Protein AF-A0A6N7MF43-F1 (afdb_monomer_lite)

Sequence (256 aa):
MENKMYLRNVLTITLILLFPYLSTAQKIESVRFEQYKKQNRDAIADIVDGKTEKAIAHFEQYLKEHQGDLESIYGLAVAYSAKNDLDAAMRYAKKAIEQGLQVERFIAGPRSLLKTLVGSNDFSDFIKGRYQLLIHGPMLGNFTDKQACIWVRTSRVAVVKVEVTDVEKHIKMTFTDTSTPETDYTAVVLATGLQSNTEYNYNVFVDGSLFFYNGHFKTFKTENKPLTLKSEDEQIDNPNRNVGCNGCYLRLCNHT

Secondary structure (DSSP, 8-state):
-THHHHHHHHHHHHHHHHHHHHHHHHHHHHHHHHHHHHHHHHHHHHHHTT-HHHHHHHHHHHHHHSTT-HHHHHHHHHHHHHTT-HHHHHHHHHHHHHTT--THHHHSS-TTTTHHHHTSHHHHHHHTTS--SEEEEEEEE---SSEEEEEEEESSSEEEEEEEEETTT--EEEEEEEE-GGGTTEEEEEEESPPTT-EEEEEEEETTEEEEEEEEEEPPP--SS------TT-----TT------------S---

pLDDT: mean 81.77, std 21.44, range [25.44, 98.5]

Radius of gyration: 25.81 Å; chains: 1; bounding box: 55×79×58 Å

Structure (mmCIF, N/CA/C/O backbone):
data_AF-A0A6N7MF43-F1
#
_entry.id   AF-A0A6N7MF43-F1
#
loop_
_atom_site.group_PDB
_atom_site.id
_atom_site.type_symbol
_atom_site.label_atom_id
_atom_site.label_alt_id
_atom_site.label_comp_id
_atom_site.label_asym_id
_atom_site.label_entity_id
_atom_site.label_seq_id
_atom_site.pdbx_PDB_ins_code
_atom_site.Cartn_x
_atom_site.Cartn_y
_atom_site.Cartn_z
_atom_site.occupancy
_atom_site.B_iso_or_equiv
_atom_site.auth_seq_id
_atom_site.auth_comp_id
_atom_site.auth_asym_id
_atom_site.auth_atom_id
_atom_site.pdbx_PDB_model_num
ATOM 1 N N . MET A 1 1 ? -19.107 62.869 -21.991 1.00 53.88 1 MET A N 1
ATOM 2 C CA . MET A 1 1 ? -19.649 61.637 -21.367 1.00 53.88 1 MET A CA 1
ATOM 3 C C . MET A 1 1 ? -19.582 60.410 -22.286 1.00 53.88 1 MET A C 1
ATOM 5 O O . MET A 1 1 ? -19.683 59.303 -21.777 1.00 53.88 1 MET A O 1
ATOM 9 N N . GLU A 1 2 ? -19.312 60.555 -23.588 1.00 53.91 2 GLU A N 1
ATOM 10 C CA . GLU A 1 2 ? -19.360 59.442 -24.557 1.00 53.91 2 GLU A CA 1
ATOM 11 C C . GLU A 1 2 ? -18.165 58.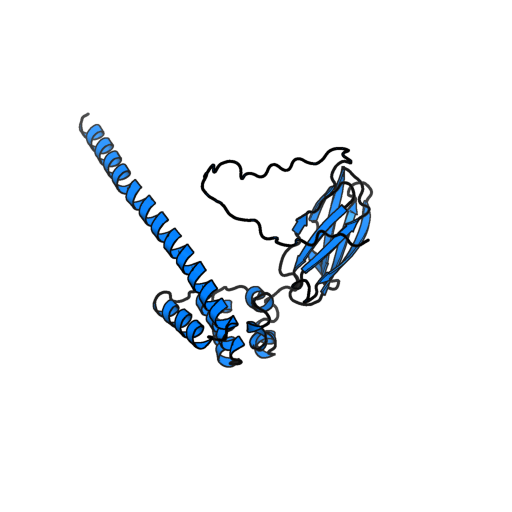466 -24.513 1.00 53.91 2 GLU A C 1
ATOM 13 O O . GLU A 1 2 ? -18.348 57.267 -24.713 1.00 53.91 2 GLU A O 1
ATOM 18 N N . ASN A 1 3 ? -16.959 58.911 -24.133 1.00 54.31 3 ASN A N 1
ATOM 19 C CA . ASN A 1 3 ? -15.769 58.038 -24.123 1.00 54.31 3 ASN A CA 1
ATOM 20 C C . ASN A 1 3 ? -15.793 56.913 -23.067 1.00 54.31 3 ASN A C 1
ATOM 22 O O . ASN A 1 3 ? -15.146 55.883 -23.246 1.00 54.31 3 ASN A O 1
ATOM 26 N N . LYS A 1 4 ? -16.558 57.060 -21.975 1.00 51.38 4 LYS A N 1
ATOM 27 C CA . LYS A 1 4 ? -16.689 56.000 -20.953 1.00 51.38 4 LYS A CA 1
ATOM 28 C C . LYS A 1 4 ? -17.623 54.865 -21.390 1.00 51.38 4 LYS A C 1
ATOM 30 O O . LYS A 1 4 ? -17.490 53.750 -20.888 1.00 51.38 4 LYS A O 1
ATOM 35 N N . MET A 1 5 ? -18.543 55.132 -22.320 1.00 54.53 5 MET A N 1
ATOM 36 C CA . MET A 1 5 ? -19.488 54.135 -22.833 1.00 54.53 5 MET A CA 1
ATOM 37 C C . MET A 1 5 ? -18.830 53.233 -23.886 1.00 54.53 5 MET A C 1
ATOM 39 O O . MET A 1 5 ? -19.014 52.019 -23.857 1.00 54.53 5 MET A O 1
ATOM 43 N N . TYR A 1 6 ? -17.974 53.805 -24.738 1.00 54.75 6 TYR A N 1
ATOM 44 C CA . TYR A 1 6 ? -17.213 53.049 -25.737 1.00 54.75 6 TYR A CA 1
ATOM 45 C C . TYR A 1 6 ? -16.198 52.093 -25.093 1.00 54.75 6 TYR A C 1
ATOM 47 O O . TYR A 1 6 ? -16.119 50.927 -25.471 1.00 54.75 6 TYR A O 1
ATOM 55 N N . LEU A 1 7 ? -15.486 52.543 -24.053 1.00 52.44 7 LEU A N 1
ATOM 56 C CA . LEU A 1 7 ? -14.485 51.719 -23.369 1.00 52.44 7 LEU A CA 1
ATOM 57 C C . LEU A 1 7 ? -15.113 50.532 -22.612 1.00 52.44 7 LEU A C 1
ATOM 59 O O . LEU A 1 7 ? -14.547 49.444 -22.625 1.00 52.44 7 LEU A O 1
ATOM 63 N N . ARG A 1 8 ? -16.307 50.701 -22.015 1.00 54.03 8 ARG A N 1
ATOM 64 C CA . ARG A 1 8 ? -17.064 49.596 -21.388 1.00 54.03 8 ARG A CA 1
ATOM 65 C C . ARG A 1 8 ? -17.564 48.584 -22.417 1.00 54.03 8 ARG A C 1
ATOM 67 O O . ARG A 1 8 ? -17.440 47.389 -22.177 1.00 54.03 8 ARG A O 1
ATOM 74 N N . ASN A 1 9 ? -18.070 49.030 -23.564 1.00 53.00 9 ASN A N 1
ATOM 75 C CA . ASN A 1 9 ? -18.560 48.119 -24.602 1.00 53.00 9 ASN A CA 1
ATOM 76 C C . ASN A 1 9 ? -17.422 47.339 -25.278 1.00 53.00 9 ASN A C 1
ATOM 78 O O . ASN A 1 9 ? -17.562 46.138 -25.488 1.00 53.00 9 ASN A O 1
ATOM 82 N N . VAL A 1 10 ? -16.266 47.966 -25.527 1.00 58.06 10 VAL A N 1
ATOM 83 C CA . VAL A 1 10 ? -15.092 47.275 -26.090 1.00 58.06 10 VAL A CA 1
ATOM 84 C C . VAL A 1 10 ? -14.513 46.250 -25.106 1.00 58.06 10 VAL A C 1
ATOM 86 O O . VAL A 1 10 ? -14.207 45.140 -25.531 1.00 58.06 10 VAL A O 1
ATOM 89 N N . LEU A 1 11 ? -14.439 46.560 -23.800 1.00 50.00 11 LEU A N 1
ATOM 90 C CA . LEU A 1 11 ? -13.996 45.599 -22.771 1.00 50.00 11 LEU A CA 1
ATOM 91 C C . LEU A 1 11 ? -14.958 44.409 -22.609 1.00 50.00 11 LEU A C 1
ATOM 93 O O . LEU A 1 11 ? -14.532 43.300 -22.300 1.00 50.00 11 LEU A O 1
ATOM 97 N N . THR A 1 12 ? -16.262 44.638 -22.795 1.00 53.22 12 THR A N 1
ATOM 98 C CA . THR A 1 12 ? -17.279 43.583 -22.662 1.00 53.22 12 THR A CA 1
ATOM 99 C C . THR A 1 12 ? -17.263 42.654 -23.882 1.00 53.22 12 THR A C 1
ATOM 101 O O . THR A 1 12 ? -17.366 41.440 -23.734 1.00 53.22 12 THR A O 1
ATOM 104 N N . ILE A 1 13 ? -17.054 43.198 -25.088 1.00 54.66 13 ILE A N 1
ATOM 105 C CA . ILE A 1 13 ? -16.968 42.418 -26.335 1.00 54.66 13 ILE A CA 1
ATOM 106 C C . ILE A 1 13 ? -15.684 41.569 -26.384 1.00 54.66 13 ILE A C 1
ATOM 108 O O . ILE A 1 13 ? -15.737 40.417 -26.817 1.00 54.66 13 ILE A O 1
ATOM 112 N N . THR A 1 14 ? -14.544 42.068 -25.891 1.00 53.91 14 THR A N 1
ATOM 113 C CA . THR A 1 14 ? -13.308 41.264 -25.804 1.00 53.91 14 THR A CA 1
ATOM 114 C C . THR A 1 14 ? -13.408 40.132 -24.781 1.00 53.91 14 THR A C 1
ATOM 116 O O . THR A 1 14 ? -12.922 39.037 -25.060 1.00 53.91 14 THR A O 1
ATOM 119 N N . LEU A 1 15 ? -14.092 40.331 -23.646 1.00 51.84 15 LEU A N 1
ATOM 120 C CA . LEU A 1 15 ? -14.329 39.260 -22.667 1.00 51.84 15 LEU A CA 1
ATOM 121 C C . LEU A 1 15 ? -15.227 38.138 -23.223 1.00 51.84 15 LEU A C 1
ATOM 123 O O . LEU A 1 15 ? -14.966 36.962 -22.970 1.00 51.84 15 LEU A O 1
ATOM 127 N N . ILE A 1 16 ? -16.258 38.490 -24.002 1.00 55.75 16 ILE A N 1
ATOM 128 C CA . ILE A 1 16 ? -17.196 37.528 -24.610 1.00 55.75 16 ILE A CA 1
ATOM 129 C C . ILE A 1 16 ? -16.515 36.699 -25.706 1.00 55.75 16 ILE A C 1
ATOM 131 O O . ILE A 1 16 ? -16.810 35.515 -25.842 1.00 55.75 16 ILE A O 1
ATOM 135 N N . LEU A 1 17 ? -15.574 37.283 -26.455 1.00 52.12 17 LEU A N 1
ATOM 136 C CA . LEU A 1 17 ? -14.818 36.550 -27.472 1.00 52.12 17 LEU A CA 1
ATOM 137 C C . LEU A 1 17 ? -13.721 35.658 -26.877 1.00 52.12 17 LEU A C 1
ATOM 139 O O . LEU A 1 17 ? -13.439 34.629 -27.471 1.00 52.12 17 LEU A O 1
ATOM 143 N N . LEU A 1 18 ? -13.147 35.981 -25.710 1.00 50.00 18 LEU A N 1
ATOM 144 C CA . LEU A 1 18 ? -12.140 35.154 -25.013 1.00 50.00 18 LEU A CA 1
ATOM 145 C C . LEU A 1 18 ? -12.734 33.950 -24.256 1.00 50.00 18 LEU A C 1
ATOM 147 O O . LEU A 1 18 ? -12.072 32.919 -24.121 1.00 50.00 18 LEU A O 1
ATOM 151 N N . PHE A 1 19 ? -13.983 34.052 -23.796 1.00 50.88 19 PHE A N 1
ATOM 152 C CA . PHE A 1 19 ? -14.677 32.994 -23.050 1.00 50.88 19 PHE A CA 1
ATOM 153 C C . PHE A 1 19 ? -14.810 31.643 -23.795 1.00 50.88 19 PHE A C 1
ATOM 155 O O . PHE A 1 19 ? -14.511 30.608 -23.190 1.00 50.88 19 PHE A O 1
ATOM 162 N N . PRO A 1 20 ? -15.197 31.587 -25.090 1.00 53.62 20 PRO A N 1
ATOM 163 C CA . PRO A 1 20 ? -15.262 30.320 -25.817 1.00 53.62 20 PRO A CA 1
ATOM 164 C C . PRO A 1 20 ? -13.877 29.698 -26.043 1.00 53.62 20 PRO A C 1
ATOM 166 O O . PRO A 1 20 ? -13.758 28.476 -25.974 1.00 53.62 20 PRO A O 1
ATOM 169 N N . TYR A 1 21 ? -12.814 30.494 -26.227 1.00 57.06 21 TYR A N 1
ATOM 170 C CA . TYR A 1 21 ? -11.456 29.955 -26.392 1.00 57.06 21 TYR A CA 1
ATOM 171 C C . TYR A 1 21 ? -10.947 29.277 -25.118 1.00 57.06 21 TYR A C 1
ATOM 173 O O . TYR A 1 21 ? -10.413 28.169 -25.194 1.00 57.06 21 TYR A O 1
ATOM 181 N N . LEU A 1 22 ? -11.180 29.877 -23.947 1.00 51.88 22 LEU A N 1
ATOM 182 C CA . LEU A 1 22 ? -10.763 29.293 -22.669 1.00 51.88 22 LEU A CA 1
ATOM 183 C C . LEU A 1 22 ? -11.483 27.960 -22.390 1.00 51.88 22 LEU A C 1
ATOM 185 O O . LEU A 1 22 ? -10.856 26.987 -21.974 1.00 51.88 22 LEU A O 1
ATOM 189 N N . SER A 1 23 ? -12.778 27.881 -22.716 1.00 60.56 23 SER A N 1
ATOM 190 C CA . SER A 1 23 ? -13.570 26.656 -22.554 1.00 60.56 23 SER A CA 1
ATOM 191 C C . SER A 1 23 ? -13.157 25.549 -23.541 1.00 60.56 23 SER A C 1
ATOM 193 O O . SER A 1 23 ? -13.092 24.374 -23.173 1.00 60.56 23 SER A O 1
ATOM 195 N N . THR A 1 24 ? -12.792 25.902 -24.783 1.00 63.19 24 THR A N 1
ATOM 196 C CA . THR A 1 24 ? -12.252 24.926 -25.750 1.00 63.19 24 THR A CA 1
ATOM 197 C C . THR A 1 24 ? -10.871 24.398 -25.363 1.00 63.19 24 THR A C 1
ATOM 199 O O . THR A 1 24 ? -10.650 23.194 -25.466 1.00 63.19 24 THR A O 1
ATOM 202 N N . ALA A 1 25 ? -9.967 25.247 -24.861 1.00 60.03 25 ALA A N 1
ATOM 203 C CA . ALA A 1 25 ? -8.636 24.831 -24.417 1.00 60.03 25 ALA A CA 1
ATOM 204 C C . ALA A 1 25 ? -8.712 23.838 -23.245 1.00 60.03 25 ALA A C 1
ATOM 206 O O . ALA A 1 25 ? -8.095 22.775 -23.300 1.00 60.03 25 ALA A O 1
ATOM 207 N N . GLN A 1 26 ? -9.560 24.121 -22.251 1.00 56.03 26 GLN A N 1
ATOM 208 C CA . GLN A 1 26 ? -9.779 23.234 -21.105 1.00 56.03 26 GLN A CA 1
ATOM 209 C C . GLN A 1 26 ? -10.370 21.872 -21.519 1.00 56.03 26 GLN A C 1
ATOM 211 O O . GLN A 1 26 ? -10.008 20.832 -20.966 1.00 56.03 26 GLN A O 1
ATOM 216 N N . LYS A 1 27 ? -11.254 21.850 -22.526 1.00 63.53 27 LYS A N 1
ATOM 217 C CA . LYS A 1 27 ? -11.814 20.608 -23.080 1.00 63.53 27 LYS A CA 1
ATOM 218 C C . LYS A 1 27 ? -10.785 19.800 -23.882 1.00 63.53 27 LYS A C 1
ATOM 220 O O . LYS A 1 27 ? -10.813 18.575 -23.847 1.00 63.53 27 LYS A O 1
ATOM 225 N N . ILE A 1 28 ? -9.885 20.459 -24.610 1.00 68.69 28 ILE A N 1
ATOM 226 C CA . ILE A 1 28 ? -8.811 19.789 -25.363 1.00 68.69 28 ILE A CA 1
ATOM 227 C C . ILE A 1 28 ? -7.792 19.166 -24.401 1.00 68.69 28 ILE A C 1
ATOM 229 O O . ILE A 1 28 ? -7.374 18.025 -24.599 1.00 68.69 28 ILE A O 1
ATOM 233 N N . GLU A 1 29 ? -7.429 19.884 -23.338 1.00 66.75 29 GLU A N 1
ATOM 234 C CA . GLU A 1 29 ? -6.506 19.397 -22.313 1.00 66.75 29 GLU A CA 1
ATOM 235 C C . GLU A 1 29 ? -7.067 18.180 -21.564 1.00 66.75 29 GLU A C 1
ATOM 237 O O . GLU A 1 29 ? -6.357 17.188 -21.398 1.00 66.75 29 GLU A O 1
ATOM 242 N N . SER A 1 30 ? -8.356 18.188 -21.203 1.00 63.53 30 SER A N 1
ATOM 243 C CA . SER A 1 30 ? -8.990 17.042 -20.537 1.00 63.53 30 SER A CA 1
ATOM 244 C C . SER A 1 30 ? -9.070 15.800 -21.432 1.00 63.53 30 SER A C 1
ATOM 246 O O . SER A 1 30 ? -8.791 14.695 -20.970 1.00 63.53 30 SER A O 1
ATOM 248 N N . VAL A 1 31 ? -9.364 15.962 -22.728 1.00 69.25 31 VAL A N 1
ATOM 249 C CA . VAL A 1 31 ? -9.348 14.851 -23.696 1.00 69.25 31 VAL A CA 1
ATOM 250 C C . VAL A 1 31 ? -7.936 14.288 -23.866 1.00 69.25 31 VAL A C 1
ATOM 252 O O . VAL A 1 31 ? -7.759 13.069 -23.854 1.00 69.25 31 VAL A O 1
ATOM 255 N N . ARG A 1 32 ? -6.919 15.153 -23.974 1.00 70.00 32 ARG A N 1
ATOM 256 C CA . ARG A 1 32 ? -5.511 14.733 -24.062 1.00 70.00 32 ARG A CA 1
ATOM 257 C C . ARG A 1 32 ? -5.069 13.987 -22.802 1.00 70.00 32 ARG A C 1
ATOM 259 O O . ARG A 1 32 ? -4.392 12.969 -22.909 1.00 70.00 32 ARG A O 1
ATOM 266 N N . PHE A 1 33 ? -5.478 14.457 -21.627 1.00 66.12 33 PHE A N 1
ATOM 267 C CA . PHE A 1 33 ? -5.178 13.820 -20.347 1.00 66.12 33 PHE A CA 1
ATOM 268 C C . PHE A 1 33 ? -5.835 12.438 -20.206 1.00 66.12 33 PHE A C 1
ATOM 270 O O . PHE A 1 33 ? -5.183 11.484 -19.779 1.00 66.12 33 PHE A O 1
ATOM 277 N N . GLU A 1 34 ? -7.094 12.288 -20.625 1.00 66.25 34 GLU A N 1
ATOM 278 C CA . GLU A 1 34 ? -7.770 10.984 -20.645 1.00 66.25 34 GLU A CA 1
ATOM 279 C C . GLU A 1 34 ? -7.135 10.017 -21.653 1.00 66.25 34 GLU A C 1
ATOM 281 O O . GLU A 1 34 ? -6.946 8.832 -21.358 1.00 66.25 34 GLU A O 1
ATOM 286 N N . GLN A 1 35 ? -6.720 10.518 -22.819 1.00 72.31 35 GLN A N 1
ATOM 287 C CA . GLN A 1 35 ? -5.966 9.725 -23.786 1.00 72.31 35 GLN A CA 1
ATOM 288 C C . GLN A 1 35 ? -4.613 9.272 -23.218 1.00 72.31 35 GLN A C 1
ATOM 290 O O . GLN A 1 35 ? -4.260 8.104 -23.368 1.00 72.31 35 GLN A O 1
ATOM 295 N N . TYR A 1 36 ? -3.891 10.154 -22.529 1.00 77.31 36 TYR A N 1
ATOM 296 C CA . TYR A 1 36 ? -2.620 9.846 -21.873 1.00 77.31 36 TYR A CA 1
ATOM 297 C C . TYR A 1 36 ? -2.762 8.750 -20.805 1.00 77.31 36 TYR A C 1
ATOM 299 O O . TYR A 1 36 ? -2.049 7.747 -20.846 1.00 77.31 36 TYR A O 1
ATOM 307 N N . LYS A 1 37 ? -3.749 8.864 -19.903 1.00 77.19 37 LYS A N 1
ATOM 308 C CA . LYS A 1 37 ? -4.035 7.817 -18.903 1.00 77.19 37 LYS A CA 1
ATOM 309 C C . LYS A 1 37 ? -4.337 6.469 -19.551 1.00 77.19 37 LYS A C 1
ATOM 311 O O . LYS A 1 37 ? -3.873 5.431 -19.079 1.00 77.19 37 LYS A O 1
ATOM 316 N N . LYS A 1 38 ? -5.130 6.483 -20.628 1.00 81.94 38 LYS A N 1
ATOM 317 C CA . LYS A 1 38 ? -5.467 5.279 -21.390 1.00 81.94 38 LYS A CA 1
ATOM 318 C C . LYS A 1 38 ? -4.217 4.648 -22.004 1.00 81.94 38 LYS A C 1
ATOM 320 O O . LYS A 1 38 ? -4.020 3.452 -21.834 1.00 81.94 38 LYS A O 1
ATOM 325 N N . GLN A 1 39 ? -3.372 5.443 -22.655 1.00 83.81 39 GLN A N 1
ATOM 326 C CA . GLN A 1 39 ? -2.150 4.963 -23.300 1.00 83.81 39 GLN A CA 1
ATOM 327 C C . GLN A 1 39 ? -1.172 4.335 -22.301 1.00 83.81 39 GLN A C 1
ATOM 329 O O . GLN A 1 39 ? -0.707 3.225 -22.541 1.00 83.81 39 GLN A O 1
ATOM 334 N N . ASN A 1 40 ? -0.950 4.967 -21.144 1.00 86.19 40 ASN A N 1
ATOM 335 C CA . ASN A 1 40 ? -0.086 4.402 -20.105 1.00 86.19 40 ASN A CA 1
ATOM 336 C C . ASN A 1 40 ? -0.628 3.076 -19.566 1.00 86.19 40 ASN A C 1
ATOM 338 O O . ASN A 1 40 ? 0.123 2.116 -19.410 1.00 86.19 40 ASN A O 1
ATOM 342 N N . ARG A 1 41 ? -1.940 2.989 -19.317 1.00 87.75 41 ARG A N 1
ATOM 343 C CA . ARG A 1 41 ? -2.568 1.734 -18.886 1.00 87.75 41 ARG A CA 1
ATOM 344 C C . ARG A 1 41 ? -2.402 0.635 -19.937 1.00 87.75 41 ARG A C 1
ATOM 346 O O . ARG A 1 41 ? -2.062 -0.490 -19.582 1.00 87.75 41 ARG A O 1
ATOM 353 N N . ASP A 1 42 ? -2.633 0.958 -21.206 1.00 92.44 42 ASP A N 1
ATOM 354 C CA . ASP A 1 42 ? -2.517 0.004 -22.308 1.00 92.44 42 ASP A CA 1
ATOM 355 C C . ASP A 1 42 ? -1.048 -0.456 -22.481 1.00 92.44 42 ASP A C 1
ATOM 357 O O . ASP A 1 42 ? -0.797 -1.637 -22.708 1.00 92.44 42 ASP A O 1
ATOM 361 N N . ALA A 1 43 ? -0.068 0.429 -22.260 1.00 93.75 43 ALA A N 1
ATOM 362 C CA . ALA A 1 43 ? 1.354 0.082 -22.262 1.00 93.75 43 ALA A CA 1
ATOM 363 C C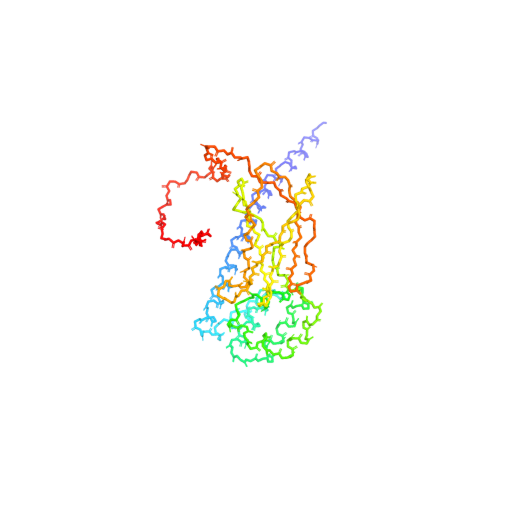 . ALA A 1 43 ? 1.756 -0.815 -21.077 1.00 93.75 43 ALA A C 1
ATOM 365 O O . ALA A 1 43 ? 2.530 -1.751 -21.255 1.00 93.75 43 ALA A O 1
ATOM 366 N N . ILE A 1 44 ? 1.211 -0.594 -19.875 1.00 94.00 44 ILE A N 1
ATOM 367 C CA . ILE A 1 44 ? 1.407 -1.522 -18.748 1.00 94.00 44 ILE A CA 1
ATOM 368 C C . ILE A 1 44 ? 0.781 -2.891 -19.052 1.00 94.00 44 ILE A C 1
ATOM 370 O O . ILE A 1 44 ? 1.387 -3.917 -18.745 1.00 94.00 44 ILE A O 1
ATOM 374 N N . ALA A 1 45 ? -0.391 -2.925 -19.694 1.00 93.88 45 ALA A N 1
ATOM 375 C CA . ALA A 1 45 ? -1.009 -4.174 -20.136 1.00 93.88 45 ALA A CA 1
ATOM 376 C C . ALA A 1 45 ? -0.137 -4.911 -21.169 1.00 93.88 45 ALA A C 1
ATOM 378 O O . ALA A 1 45 ? 0.029 -6.122 -21.064 1.00 93.88 45 ALA A O 1
ATOM 379 N N . ASP A 1 46 ? 0.504 -4.191 -22.097 1.00 96.38 46 ASP A N 1
ATOM 380 C CA . ASP A 1 46 ? 1.474 -4.783 -23.025 1.00 96.38 46 ASP A CA 1
ATOM 381 C C . ASP A 1 46 ? 2.648 -5.463 -22.283 1.00 96.38 46 ASP A C 1
ATOM 383 O O . ASP A 1 46 ? 3.091 -6.525 -22.717 1.00 96.38 46 ASP A O 1
ATOM 387 N N . ILE A 1 47 ? 3.127 -4.923 -21.151 1.00 96.38 47 ILE A N 1
ATOM 388 C CA . ILE A 1 47 ? 4.163 -5.583 -20.324 1.00 96.38 47 ILE A CA 1
ATOM 389 C C . ILE A 1 47 ? 3.631 -6.898 -19.735 1.00 96.38 47 ILE A C 1
ATOM 391 O O . ILE A 1 47 ? 4.332 -7.909 -19.761 1.00 96.38 47 ILE A O 1
ATOM 395 N N . VAL A 1 48 ? 2.396 -6.902 -19.219 1.00 94.06 48 VAL A N 1
ATOM 396 C CA . VAL A 1 48 ? 1.750 -8.112 -18.672 1.00 94.06 48 VAL A CA 1
ATOM 397 C C . VAL A 1 48 ? 1.591 -9.189 -19.748 1.00 94.06 48 VAL A C 1
ATOM 399 O O . VAL A 1 48 ? 1.844 -10.361 -19.482 1.00 94.06 48 VAL A O 1
ATOM 402 N N . ASP A 1 49 ? 1.253 -8.785 -20.972 1.00 94.69 49 ASP A N 1
ATOM 403 C CA . ASP A 1 49 ? 1.141 -9.662 -22.144 1.00 94.69 49 ASP A CA 1
ATOM 404 C C . ASP A 1 49 ? 2.503 -10.152 -22.684 1.00 94.69 49 ASP A C 1
ATOM 406 O O . ASP A 1 49 ? 2.550 -10.865 -23.688 1.00 94.69 49 ASP A O 1
ATOM 410 N N . GLY A 1 50 ? 3.623 -9.741 -22.079 1.00 93.38 50 GLY A N 1
ATOM 411 C CA . GLY A 1 50 ? 4.976 -10.075 -22.529 1.00 93.38 50 GLY A CA 1
ATOM 412 C C . GLY A 1 50 ? 5.456 -9.281 -23.749 1.00 93.38 50 GLY A C 1
ATOM 413 O O . GLY A 1 50 ? 6.530 -9.556 -24.276 1.00 93.38 50 GLY A O 1
ATOM 414 N N . LYS A 1 51 ? 4.706 -8.268 -24.198 1.00 96.56 51 LYS A N 1
ATOM 415 C CA . LYS A 1 51 ? 5.073 -7.350 -25.293 1.00 9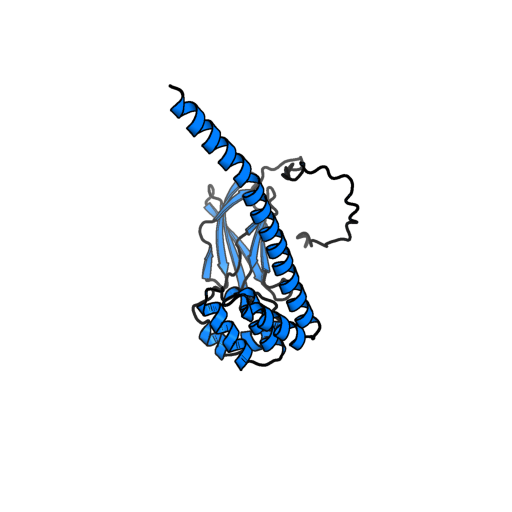6.56 51 LYS A CA 1
ATOM 416 C C . LYS A 1 51 ? 5.933 -6.199 -24.760 1.00 96.56 51 LYS A C 1
ATOM 418 O O . LYS A 1 51 ? 5.696 -5.026 -25.059 1.00 96.56 51 LYS A O 1
ATOM 423 N N . THR A 1 52 ? 6.927 -6.518 -23.940 1.00 96.19 52 THR A N 1
ATOM 424 C CA . THR A 1 52 ? 7.652 -5.525 -23.143 1.00 96.19 52 THR A CA 1
ATOM 425 C C . THR A 1 52 ? 8.447 -4.543 -24.003 1.00 96.19 52 THR A C 1
ATOM 427 O O . THR A 1 52 ? 8.515 -3.360 -23.686 1.00 96.19 52 THR A O 1
ATOM 430 N N . GLU A 1 53 ? 8.987 -4.981 -25.141 1.00 97.19 53 GLU A N 1
ATOM 431 C CA . GLU A 1 53 ? 9.690 -4.125 -26.106 1.00 97.19 53 GLU A CA 1
ATOM 432 C C . GLU A 1 53 ? 8.772 -3.044 -26.682 1.00 97.19 53 GLU A C 1
ATOM 434 O O . GLU A 1 53 ? 9.187 -1.896 -26.844 1.00 97.19 53 GLU A O 1
ATOM 439 N N . LYS A 1 54 ? 7.510 -3.393 -26.953 1.00 96.56 54 LYS A N 1
ATOM 440 C CA . LYS A 1 54 ? 6.504 -2.447 -27.445 1.00 96.56 54 LYS A CA 1
ATOM 441 C C . LYS A 1 54 ? 6.199 -1.388 -26.385 1.00 96.56 54 LYS A C 1
ATOM 443 O O . LYS A 1 54 ? 6.140 -0.205 -26.715 1.00 96.56 54 LYS A O 1
ATOM 448 N N . ALA A 1 55 ? 6.052 -1.800 -25.125 1.00 97.00 55 ALA A N 1
ATOM 449 C CA . ALA A 1 55 ? 5.837 -0.882 -24.009 1.00 97.00 55 ALA A CA 1
ATOM 450 C C . ALA A 1 55 ? 7.037 0.060 -23.798 1.00 97.00 55 ALA A C 1
ATOM 452 O O . ALA A 1 55 ? 6.851 1.266 -23.641 1.00 97.00 55 ALA A O 1
ATOM 453 N N . ILE A 1 56 ? 8.269 -0.459 -23.869 1.00 97.75 56 ILE A N 1
ATOM 454 C CA . ILE A 1 56 ? 9.495 0.353 -23.783 1.00 97.75 56 ILE A CA 1
ATOM 455 C C . ILE A 1 56 ? 9.525 1.396 -24.900 1.00 97.75 56 ILE A C 1
ATOM 457 O O . ILE A 1 56 ? 9.669 2.584 -24.615 1.00 97.75 56 ILE A O 1
ATOM 461 N N . ALA A 1 57 ? 9.316 0.976 -26.151 1.00 96.62 57 ALA A N 1
ATOM 462 C CA . ALA A 1 57 ? 9.305 1.886 -27.292 1.00 96.62 57 ALA A CA 1
ATOM 463 C C . ALA A 1 57 ? 8.238 2.984 -27.144 1.00 96.62 57 ALA A C 1
ATOM 465 O O . ALA A 1 57 ? 8.490 4.138 -27.491 1.00 96.62 57 ALA A O 1
ATOM 466 N N . HIS A 1 58 ? 7.067 2.644 -26.595 1.00 95.06 58 HIS A N 1
ATOM 467 C CA . HIS A 1 58 ? 6.011 3.611 -26.303 1.00 95.06 58 HIS A CA 1
ATOM 468 C C . HIS A 1 58 ? 6.465 4.674 -25.291 1.00 95.06 58 HIS A C 1
ATOM 470 O O . HIS A 1 58 ? 6.406 5.866 -25.599 1.00 95.06 58 HIS A O 1
ATOM 476 N N . PHE A 1 59 ? 6.962 4.264 -24.120 1.00 96.69 59 PHE A N 1
ATOM 477 C CA . PHE A 1 59 ? 7.397 5.204 -23.083 1.00 96.69 59 PHE A CA 1
ATOM 478 C C . PHE A 1 59 ? 8.608 6.039 -23.517 1.00 96.69 59 PHE A C 1
ATOM 480 O O . PHE A 1 59 ? 8.654 7.243 -23.263 1.00 96.69 59 PHE A O 1
ATOM 487 N N . GLU A 1 60 ? 9.577 5.440 -24.213 1.00 95.69 60 GLU A N 1
ATOM 488 C CA . GLU A 1 60 ? 10.729 6.166 -24.756 1.00 95.69 60 GLU A CA 1
ATOM 489 C C . GLU A 1 60 ? 10.305 7.202 -25.796 1.00 95.69 60 GLU A C 1
ATOM 491 O O . GLU A 1 60 ? 10.804 8.328 -25.778 1.00 95.69 60 GLU A O 1
ATOM 496 N N . GLN A 1 61 ? 9.371 6.853 -26.685 1.00 93.81 61 GLN A N 1
ATOM 497 C CA . GLN A 1 61 ? 8.845 7.794 -27.667 1.00 93.81 61 GLN A CA 1
ATOM 498 C C . GLN A 1 61 ? 8.100 8.946 -26.987 1.00 93.81 61 GLN A C 1
ATOM 500 O O . GLN A 1 61 ? 8.318 10.098 -27.356 1.00 93.81 61 GLN A O 1
ATOM 505 N N . TYR A 1 62 ? 7.281 8.661 -25.972 1.00 92.50 62 TYR A N 1
ATOM 506 C CA . TYR A 1 62 ? 6.552 9.696 -25.239 1.00 92.50 62 TYR A CA 1
ATOM 507 C C . TYR A 1 62 ? 7.496 10.671 -24.519 1.00 92.50 62 TYR A C 1
ATOM 509 O O . TYR A 1 62 ? 7.300 11.888 -24.573 1.00 92.50 62 TYR A O 1
ATOM 517 N N . LEU A 1 63 ? 8.575 10.156 -23.919 1.00 93.44 63 LEU A N 1
ATOM 518 C CA . LEU A 1 63 ? 9.584 10.959 -23.222 1.00 93.44 63 LEU A CA 1
ATOM 519 C C . LEU A 1 63 ? 10.402 11.880 -24.136 1.00 93.44 63 LEU A C 1
ATOM 521 O O . LEU A 1 63 ? 10.966 12.856 -23.640 1.00 93.44 63 LEU A O 1
ATOM 525 N N . LYS A 1 64 ? 10.472 11.611 -25.448 1.00 93.38 64 LYS A N 1
ATOM 526 C CA . LYS A 1 64 ? 11.102 12.540 -26.406 1.00 93.38 64 LYS A CA 1
ATOM 527 C C . LYS A 1 64 ? 10.344 13.863 -26.481 1.00 93.38 64 LYS A C 1
ATOM 529 O O . LYS A 1 64 ? 10.966 14.912 -26.620 1.00 93.38 64 LYS A O 1
ATOM 534 N N . GLU A 1 65 ? 9.019 13.802 -26.382 1.00 89.31 65 GLU A N 1
ATOM 535 C CA . GLU A 1 65 ? 8.129 14.963 -26.466 1.00 89.31 65 GLU A CA 1
ATOM 536 C C . GLU A 1 65 ? 7.824 15.563 -25.084 1.00 89.31 65 GLU A C 1
ATOM 538 O O . GLU A 1 65 ? 7.637 16.772 -24.964 1.00 89.31 65 GLU A O 1
ATOM 543 N N . HIS A 1 66 ? 7.822 14.738 -24.033 1.00 88.44 66 HIS A N 1
ATOM 544 C CA . HIS A 1 66 ? 7.460 15.123 -22.666 1.00 88.44 66 HIS A CA 1
ATOM 545 C C . HIS A 1 66 ? 8.595 14.774 -21.703 1.00 88.44 66 HIS A C 1
ATOM 547 O O . HIS A 1 66 ? 8.550 13.787 -20.964 1.00 88.44 66 HIS A O 1
ATOM 553 N N . GLN A 1 67 ? 9.656 15.578 -21.735 1.00 88.44 67 GLN A N 1
ATOM 554 C CA . GLN A 1 67 ? 10.822 15.346 -20.889 1.00 88.44 67 GLN A CA 1
ATOM 555 C C . GLN A 1 67 ? 10.432 15.399 -19.406 1.00 88.44 67 GLN A C 1
ATOM 557 O O . GLN A 1 67 ? 9.859 16.380 -18.942 1.00 88.44 67 GLN A O 1
ATOM 562 N N . GLY A 1 68 ? 10.772 14.346 -18.659 1.00 87.88 68 GLY A N 1
ATOM 563 C CA . GLY A 1 68 ? 10.494 14.272 -17.220 1.00 87.88 68 GLY A CA 1
ATOM 564 C C . GLY A 1 68 ? 9.112 13.726 -16.854 1.00 87.88 68 GLY A C 1
ATOM 565 O O . GLY A 1 68 ? 8.748 13.785 -15.685 1.00 87.88 68 GLY A O 1
ATOM 566 N N . ASP A 1 69 ? 8.352 13.177 -17.809 1.00 93.62 69 ASP A N 1
ATOM 567 C CA . ASP A 1 69 ? 7.092 12.494 -17.507 1.00 93.62 69 ASP A CA 1
ATOM 568 C C . ASP A 1 69 ? 7.313 11.308 -16.546 1.00 93.62 69 ASP A C 1
ATOM 570 O O . ASP A 1 69 ? 7.862 10.267 -16.922 1.00 93.62 69 ASP A O 1
ATOM 574 N N . LEU A 1 70 ? 6.900 11.476 -15.285 1.00 94.12 70 LEU A N 1
ATOM 575 C CA . LEU A 1 70 ? 7.156 10.508 -14.214 1.00 94.12 70 LEU A CA 1
ATOM 576 C C . LEU A 1 70 ? 6.480 9.159 -14.464 1.00 94.12 70 LEU A C 1
ATOM 578 O O . LEU A 1 70 ? 7.044 8.129 -14.102 1.00 94.12 70 LEU A O 1
ATOM 582 N N . GLU A 1 71 ? 5.304 9.149 -15.093 1.00 93.50 71 GLU A N 1
ATOM 583 C CA . GLU A 1 71 ? 4.588 7.916 -15.427 1.00 93.50 71 GLU A CA 1
ATOM 584 C C . GLU A 1 71 ? 5.342 7.095 -16.468 1.00 93.50 71 GLU A C 1
ATOM 586 O O . GLU A 1 71 ? 5.485 5.887 -16.302 1.00 93.50 71 GLU A O 1
ATOM 591 N N . SER A 1 72 ? 5.889 7.736 -17.502 1.00 95.81 72 SER A N 1
ATOM 592 C CA . SER A 1 72 ? 6.695 7.054 -18.515 1.00 95.81 72 SER A CA 1
ATOM 593 C C . SER A 1 72 ? 8.025 6.565 -17.947 1.00 95.81 72 SER A C 1
ATOM 595 O O . SER A 1 72 ? 8.456 5.454 -18.251 1.00 95.81 72 SER A O 1
ATOM 597 N N . ILE A 1 73 ? 8.675 7.347 -17.076 1.00 97.38 73 ILE A N 1
ATOM 598 C CA . ILE A 1 73 ? 9.907 6.914 -16.391 1.00 97.38 73 ILE A CA 1
ATOM 599 C C . ILE A 1 73 ? 9.610 5.719 -15.471 1.00 97.38 73 ILE A C 1
ATOM 601 O O . ILE A 1 73 ? 10.362 4.743 -15.466 1.00 97.38 73 ILE A O 1
ATOM 605 N N . TYR A 1 74 ? 8.498 5.758 -14.736 1.00 97.12 74 TYR A N 1
ATOM 606 C CA . TYR A 1 74 ? 8.015 4.629 -13.942 1.00 97.12 74 TYR A CA 1
ATOM 607 C C . TYR A 1 74 ? 7.714 3.406 -14.815 1.00 97.12 74 TYR A C 1
ATOM 609 O O . TYR A 1 74 ? 8.173 2.307 -14.510 1.00 97.12 74 TYR A O 1
ATOM 617 N N . GLY A 1 75 ? 7.002 3.595 -15.927 1.00 96.56 75 GLY A N 1
ATOM 618 C CA . GLY A 1 75 ? 6.674 2.548 -16.890 1.00 96.56 75 GLY A CA 1
ATOM 619 C C . GLY A 1 75 ? 7.915 1.854 -17.449 1.00 96.56 75 GLY A C 1
ATOM 620 O O . GLY A 1 75 ? 7.942 0.627 -17.530 1.00 96.56 75 GLY A O 1
ATOM 621 N N . LEU A 1 76 ? 8.983 2.608 -17.735 1.00 98.06 76 LEU A N 1
ATOM 622 C CA . LEU A 1 76 ? 10.277 2.041 -18.124 1.00 98.06 76 LEU A CA 1
ATOM 623 C C . LEU A 1 76 ? 10.908 1.218 -17.001 1.00 98.06 76 LEU A C 1
ATOM 625 O O . LEU A 1 76 ? 11.368 0.109 -17.258 1.00 98.06 76 LEU A O 1
ATOM 629 N N . ALA A 1 77 ? 10.895 1.702 -15.756 1.00 98.12 77 ALA A N 1
ATOM 630 C CA . ALA A 1 77 ? 11.397 0.922 -14.625 1.00 98.12 77 ALA A CA 1
ATOM 631 C C . ALA A 1 77 ? 10.642 -0.413 -14.465 1.00 98.12 77 ALA A C 1
ATOM 633 O O . ALA A 1 77 ? 11.272 -1.453 -14.268 1.00 98.12 77 ALA A O 1
ATOM 634 N N . VAL A 1 78 ? 9.311 -0.401 -14.615 1.00 97.88 78 VAL A N 1
ATOM 635 C CA . VAL A 1 78 ? 8.468 -1.611 -14.596 1.00 97.88 78 VAL A CA 1
ATOM 636 C C . VAL A 1 78 ? 8.823 -2.544 -15.757 1.00 97.88 78 VAL A C 1
ATOM 638 O O . VAL A 1 78 ? 9.032 -3.735 -15.539 1.00 97.88 78 VAL A O 1
ATOM 641 N N . ALA A 1 79 ? 8.934 -2.017 -16.977 1.00 97.88 79 ALA A N 1
ATOM 642 C CA . ALA A 1 79 ? 9.220 -2.806 -18.172 1.00 97.88 79 ALA A CA 1
ATOM 643 C C . ALA A 1 79 ? 10.599 -3.481 -18.110 1.00 97.88 79 ALA A C 1
ATOM 645 O O . ALA A 1 79 ? 10.717 -4.683 -18.343 1.00 97.88 79 ALA A O 1
ATOM 646 N N . TYR A 1 80 ? 11.646 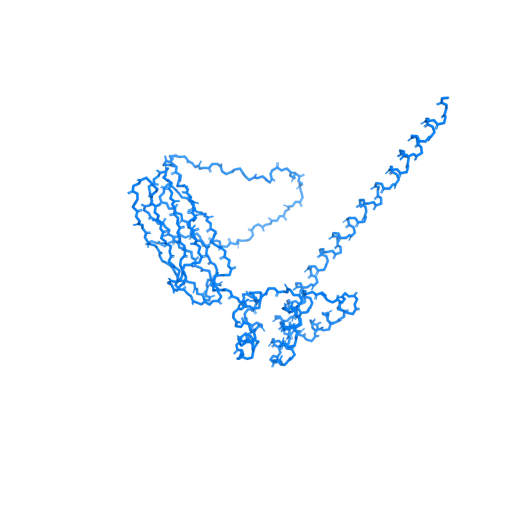-2.738 -17.746 1.00 98.38 80 TYR A N 1
ATOM 647 C CA . TYR A 1 80 ? 12.989 -3.303 -17.608 1.00 98.38 80 TYR A CA 1
ATOM 648 C C . TYR A 1 80 ? 13.078 -4.293 -16.440 1.00 98.38 80 TYR A C 1
ATOM 650 O O . TYR A 1 80 ? 13.730 -5.329 -16.572 1.00 98.38 80 TYR A O 1
ATOM 658 N N . SER A 1 81 ? 12.348 -4.057 -15.342 1.00 98.00 81 SER A N 1
ATOM 659 C CA . SER A 1 81 ? 12.264 -5.031 -14.250 1.00 98.00 81 SER A CA 1
ATOM 660 C C . SER A 1 81 ? 11.619 -6.341 -14.709 1.00 98.00 81 SER A C 1
ATOM 662 O O . SER A 1 81 ? 12.177 -7.409 -14.453 1.00 98.00 81 SER A O 1
ATOM 664 N N . ALA A 1 82 ? 10.524 -6.268 -15.473 1.00 96.88 82 ALA A N 1
ATOM 665 C CA . ALA A 1 82 ? 9.851 -7.435 -16.041 1.00 96.88 82 ALA A CA 1
ATOM 666 C C . ALA A 1 82 ? 10.738 -8.211 -17.036 1.00 96.88 82 ALA A C 1
ATOM 668 O O . ALA A 1 82 ? 10.615 -9.429 -17.155 1.00 96.88 82 ALA A O 1
ATOM 669 N N . LYS A 1 83 ? 11.674 -7.529 -17.713 1.00 96.31 83 LYS A N 1
ATOM 670 C CA . LYS A 1 83 ? 12.706 -8.148 -18.570 1.00 96.31 83 LYS A CA 1
ATOM 671 C C . LYS A 1 83 ? 13.880 -8.759 -17.805 1.00 96.31 83 LYS A C 1
ATOM 673 O O . LYS A 1 83 ? 14.762 -9.336 -18.432 1.00 96.31 83 LYS A O 1
ATOM 678 N N . ASN A 1 84 ? 13.904 -8.641 -16.480 1.00 96.50 84 ASN A N 1
ATOM 679 C CA . ASN A 1 84 ? 15.048 -8.972 -15.631 1.00 96.50 84 ASN A CA 1
ATOM 680 C C . ASN A 1 84 ? 16.319 -8.152 -15.924 1.00 96.50 84 ASN A C 1
ATOM 682 O O . ASN A 1 84 ? 17.417 -8.575 -15.573 1.00 96.50 84 ASN A O 1
ATOM 686 N N . ASP A 1 85 ? 16.178 -6.970 -16.525 1.00 97.69 85 ASP A N 1
ATOM 687 C CA . ASP A 1 85 ? 17.273 -6.016 -16.701 1.00 97.69 85 ASP A CA 1
ATOM 688 C C . ASP A 1 85 ? 17.324 -5.092 -15.477 1.00 97.69 85 ASP A C 1
ATOM 690 O O . ASP A 1 85 ? 16.688 -4.032 -15.427 1.00 97.69 85 ASP A O 1
ATOM 694 N N . LEU A 1 86 ? 18.031 -5.551 -14.440 1.00 97.69 86 LEU A N 1
ATOM 695 C CA . LEU A 1 86 ? 18.124 -4.840 -13.167 1.00 97.69 86 LEU A CA 1
ATOM 696 C C . LEU A 1 86 ? 18.799 -3.471 -13.324 1.00 97.69 86 LEU A C 1
ATOM 698 O O . LEU A 1 86 ? 18.328 -2.500 -12.735 1.00 97.69 86 LEU A O 1
ATOM 702 N N . ASP A 1 87 ? 19.849 -3.368 -14.139 1.00 98.06 87 ASP A N 1
ATOM 703 C CA . ASP A 1 87 ? 20.607 -2.126 -14.317 1.00 98.06 87 ASP A CA 1
ATOM 704 C C . ASP A 1 87 ? 19.734 -1.022 -14.919 1.00 98.06 87 ASP A C 1
ATOM 706 O O . ASP A 1 87 ? 19.696 0.113 -14.424 1.00 98.06 87 ASP A O 1
ATOM 710 N N . ALA A 1 88 ? 18.980 -1.347 -15.973 1.00 98.06 88 ALA A N 1
ATOM 711 C CA . ALA A 1 88 ? 18.047 -0.405 -16.570 1.00 98.06 88 ALA A CA 1
ATOM 712 C C . ALA A 1 88 ? 16.871 -0.091 -15.642 1.00 98.06 88 ALA A C 1
ATOM 714 O O . ALA A 1 88 ? 16.521 1.085 -15.491 1.00 98.06 88 ALA A O 1
ATOM 715 N N . ALA A 1 89 ? 16.304 -1.098 -14.972 1.00 98.31 89 ALA A N 1
ATOM 716 C CA . ALA A 1 89 ? 15.224 -0.894 -14.013 1.00 98.31 89 ALA A CA 1
ATOM 717 C C . ALA A 1 89 ? 15.645 0.061 -12.883 1.00 98.31 89 ALA A C 1
ATOM 719 O O . ALA A 1 89 ? 14.944 1.036 -12.604 1.00 98.31 89 ALA A O 1
ATOM 720 N N . MET A 1 90 ? 16.825 -0.159 -12.294 1.00 98.25 90 MET A N 1
ATOM 721 C CA . MET A 1 90 ? 17.402 0.691 -11.251 1.00 98.25 90 MET A CA 1
ATOM 722 C C . MET A 1 90 ? 17.633 2.116 -11.744 1.00 98.25 90 MET A C 1
ATOM 724 O O . MET A 1 90 ? 17.298 3.068 -11.039 1.00 98.25 90 MET A O 1
ATOM 728 N N . ARG A 1 91 ? 18.173 2.287 -12.956 1.00 98.31 91 ARG A N 1
ATOM 729 C CA . ARG A 1 91 ? 18.413 3.611 -13.547 1.00 98.31 91 ARG A CA 1
ATOM 730 C C . ARG A 1 91 ? 17.126 4.433 -13.636 1.00 98.31 91 ARG A C 1
ATOM 732 O O . ARG A 1 91 ? 17.115 5.588 -13.212 1.00 98.31 91 ARG A O 1
ATOM 739 N N . TYR A 1 92 ? 16.047 3.857 -14.165 1.00 98.31 92 TYR A N 1
ATOM 740 C CA . TYR A 1 92 ? 14.775 4.574 -14.290 1.00 98.31 92 TYR A CA 1
ATOM 741 C C . TYR A 1 92 ? 14.063 4.748 -12.946 1.00 98.31 92 TYR A C 1
ATOM 743 O O . TYR A 1 92 ? 13.506 5.815 -12.701 1.00 98.31 92 TYR A O 1
ATOM 751 N N . ALA A 1 93 ? 14.136 3.765 -12.044 1.00 97.81 93 ALA A N 1
ATOM 752 C CA . ALA A 1 93 ? 13.559 3.885 -10.707 1.00 97.81 93 ALA A CA 1
ATOM 753 C C . ALA A 1 93 ? 14.215 5.014 -9.899 1.00 97.81 93 ALA A C 1
ATOM 755 O O . ALA A 1 93 ? 13.512 5.866 -9.359 1.00 97.81 93 ALA A O 1
ATOM 756 N N . LYS A 1 94 ? 15.557 5.074 -9.881 1.00 97.62 94 LYS A N 1
ATOM 757 C CA . LYS A 1 94 ? 16.313 6.172 -9.256 1.00 97.62 94 LYS A CA 1
ATOM 758 C C . LYS A 1 94 ? 15.899 7.514 -9.841 1.00 97.62 94 LYS A C 1
ATOM 760 O O . LYS A 1 94 ? 15.502 8.398 -9.090 1.00 97.62 94 LYS A O 1
ATOM 765 N N . LYS A 1 95 ? 15.884 7.618 -11.175 1.00 97.31 95 LYS A N 1
ATOM 766 C CA . LYS A 1 95 ? 15.471 8.836 -11.878 1.00 97.31 95 LYS A CA 1
ATOM 767 C C . LYS A 1 95 ? 14.064 9.285 -11.476 1.00 97.31 95 LYS A C 1
ATOM 769 O O . LYS A 1 95 ? 13.872 10.462 -11.201 1.00 97.31 95 LYS A O 1
ATOM 774 N N . ALA A 1 96 ? 13.089 8.378 -11.431 1.00 96.75 96 ALA A N 1
ATOM 775 C CA . ALA A 1 96 ? 11.723 8.725 -11.051 1.00 96.75 96 ALA A CA 1
ATOM 776 C C . ALA A 1 96 ? 11.635 9.201 -9.593 1.00 96.75 96 ALA A C 1
ATOM 778 O O . ALA A 1 96 ? 10.995 10.212 -9.320 1.00 96.75 96 ALA A O 1
ATOM 779 N N . ILE A 1 97 ? 12.295 8.495 -8.668 1.00 95.56 97 ILE A N 1
ATOM 780 C CA . ILE A 1 97 ? 12.285 8.822 -7.234 1.00 95.56 97 ILE A CA 1
ATOM 781 C C . ILE A 1 97 ? 12.975 10.166 -6.974 1.00 95.56 97 ILE A C 1
ATOM 783 O O . ILE A 1 97 ? 12.445 11.006 -6.252 1.00 95.56 97 ILE A O 1
ATOM 787 N N . GLU A 1 98 ? 14.121 10.412 -7.607 1.00 95.12 98 GLU A N 1
ATOM 788 C CA . GLU A 1 98 ? 14.851 11.685 -7.516 1.00 95.12 98 GLU A CA 1
ATOM 789 C C . GLU A 1 98 ? 14.065 12.858 -8.119 1.00 95.12 98 GLU A C 1
ATOM 791 O O . GLU A 1 98 ? 14.227 13.995 -7.686 1.00 95.12 98 GLU A O 1
ATOM 796 N N . GLN A 1 99 ? 13.175 12.584 -9.076 1.00 95.31 99 GLN A N 1
ATOM 797 C CA . GLN A 1 99 ? 12.251 13.564 -9.651 1.00 95.31 99 GLN A CA 1
ATOM 798 C C . GLN A 1 99 ? 10.923 13.683 -8.878 1.00 95.31 99 GLN A C 1
ATOM 800 O O . GLN A 1 99 ? 10.021 14.395 -9.315 1.00 95.31 99 GLN A O 1
ATOM 805 N N . GLY A 1 100 ? 10.803 13.031 -7.717 1.00 93.50 100 GLY A N 1
ATOM 806 C CA . GLY A 1 100 ? 9.684 13.203 -6.787 1.00 93.50 100 GLY A CA 1
ATOM 807 C C . GLY A 1 100 ? 8.619 12.106 -6.826 1.00 93.50 100 GLY A C 1
ATOM 808 O O . GLY A 1 100 ? 7.594 12.241 -6.156 1.00 93.50 100 GLY A O 1
ATOM 809 N N . LEU A 1 101 ? 8.823 11.015 -7.571 1.00 93.31 101 LEU A N 1
ATOM 810 C CA . LEU A 1 101 ? 7.913 9.872 -7.514 1.00 93.31 101 LEU A CA 1
ATOM 811 C C . LEU A 1 101 ? 8.050 9.134 -6.172 1.00 93.31 101 LEU A C 1
ATOM 813 O O . LEU A 1 101 ? 9.150 8.794 -5.741 1.00 93.31 101 LEU A O 1
ATOM 817 N N . GLN A 1 102 ? 6.919 8.844 -5.531 1.00 91.19 102 GLN A N 1
ATOM 818 C CA . GLN A 1 102 ? 6.878 8.151 -4.240 1.00 91.19 102 GLN A CA 1
ATOM 819 C C . GLN A 1 102 ? 7.437 6.724 -4.342 1.00 91.19 102 GLN A C 1
ATOM 821 O O . GLN A 1 102 ? 7.091 5.969 -5.256 1.00 91.19 102 GLN A O 1
ATOM 826 N N . VAL A 1 103 ? 8.269 6.336 -3.372 1.00 92.06 103 VAL A N 1
ATOM 827 C CA . VAL A 1 103 ? 8.919 5.016 -3.316 1.00 92.06 103 VAL A CA 1
ATOM 828 C C . VAL A 1 103 ? 7.886 3.897 -3.182 1.00 92.06 103 VAL A C 1
ATOM 830 O O . VAL A 1 103 ? 8.020 2.838 -3.798 1.00 92.06 103 VAL A O 1
ATOM 833 N N . GLU A 1 104 ? 6.821 4.147 -2.426 1.00 88.75 104 GLU A N 1
ATOM 834 C CA . GLU A 1 104 ? 5.717 3.227 -2.169 1.00 88.75 104 GLU A CA 1
ATOM 835 C C . GLU A 1 104 ? 5.104 2.697 -3.466 1.00 88.75 104 GLU A C 1
ATOM 837 O O . GLU A 1 104 ? 4.677 1.546 -3.519 1.00 88.75 104 GLU A O 1
ATOM 842 N N . ARG A 1 105 ? 5.134 3.483 -4.548 1.00 90.06 105 ARG A N 1
ATOM 843 C CA . ARG A 1 105 ? 4.625 3.076 -5.861 1.00 90.06 105 ARG A CA 1
ATOM 844 C C . ARG A 1 105 ? 5.396 1.907 -6.481 1.00 90.06 105 ARG A C 1
ATOM 846 O O . ARG A 1 105 ? 4.833 1.144 -7.266 1.00 90.06 105 ARG A O 1
ATOM 853 N N . PHE A 1 106 ? 6.670 1.746 -6.141 1.00 92.88 106 PHE A N 1
ATOM 854 C CA . PHE A 1 106 ? 7.471 0.603 -6.577 1.00 92.88 106 PHE A CA 1
ATOM 855 C C . PHE A 1 106 ? 7.235 -0.622 -5.691 1.00 92.88 106 PHE A C 1
ATOM 857 O O . PHE A 1 106 ? 7.255 -1.745 -6.177 1.00 92.88 106 PHE A O 1
ATOM 864 N N . ILE A 1 107 ? 6.959 -0.414 -4.403 1.00 89.00 107 ILE A N 1
ATOM 865 C CA . ILE A 1 107 ? 6.751 -1.507 -3.446 1.00 89.00 107 ILE A CA 1
ATOM 866 C C . ILE A 1 107 ? 5.333 -2.091 -3.558 1.00 89.00 107 ILE A C 1
ATOM 868 O O . ILE A 1 107 ? 5.153 -3.307 -3.524 1.00 89.00 107 ILE A O 1
ATOM 872 N N . ALA A 1 108 ? 4.327 -1.224 -3.701 1.00 84.69 108 ALA A N 1
ATOM 873 C CA . ALA A 1 108 ? 2.912 -1.575 -3.838 1.00 84.69 108 ALA A CA 1
ATOM 874 C C . ALA A 1 108 ? 2.425 -1.659 -5.291 1.00 84.69 108 ALA A C 1
ATOM 876 O O . ALA A 1 108 ? 1.272 -2.035 -5.515 1.00 84.69 108 ALA A O 1
ATOM 877 N N . GLY A 1 109 ? 3.271 -1.282 -6.258 1.00 81.25 109 GLY A N 1
ATOM 878 C CA . GLY A 1 109 ? 2.993 -1.392 -7.691 1.00 81.25 109 GLY A CA 1
ATOM 879 C C . GLY A 1 109 ? 2.784 -2.843 -8.140 1.00 81.25 109 GLY A C 1
ATOM 880 O O . GLY A 1 109 ? 2.701 -3.736 -7.299 1.00 81.25 109 GLY A O 1
ATOM 881 N N . PRO A 1 110 ? 2.700 -3.129 -9.451 1.00 84.81 110 PRO A N 1
ATOM 882 C CA . PRO A 1 110 ? 2.493 -4.489 -9.949 1.00 84.81 110 PRO A CA 1
ATOM 883 C C . PRO A 1 110 ? 3.656 -5.401 -9.520 1.00 84.81 110 PRO A C 1
ATOM 885 O O . PRO A 1 110 ? 4.685 -5.488 -10.189 1.00 84.81 110 PRO A O 1
ATOM 888 N N . ARG A 1 111 ? 3.496 -6.066 -8.366 1.00 86.12 111 ARG A N 1
ATOM 889 C CA . ARG A 1 111 ? 4.582 -6.729 -7.623 1.00 86.12 111 ARG A CA 1
ATOM 890 C C . ARG A 1 111 ? 5.260 -7.832 -8.426 1.00 86.12 111 ARG A C 1
ATOM 892 O O . ARG A 1 111 ? 6.451 -8.062 -8.255 1.00 86.12 111 ARG A O 1
ATOM 899 N N . SER A 1 112 ? 4.519 -8.494 -9.314 1.00 90.88 112 SER A N 1
ATOM 900 C CA . SER A 1 112 ? 5.067 -9.491 -10.235 1.00 90.88 112 SER A CA 1
ATOM 901 C C . SER A 1 112 ? 6.036 -8.870 -11.243 1.00 90.88 112 SER A C 1
ATOM 903 O O . SER A 1 112 ? 7.130 -9.395 -11.426 1.00 90.88 112 SER A O 1
ATOM 905 N N . LEU A 1 113 ? 5.668 -7.738 -11.849 1.00 93.94 113 LEU A N 1
ATOM 906 C CA . LEU A 1 113 ? 6.484 -7.041 -12.848 1.00 93.94 113 LEU A CA 1
ATOM 907 C C . LEU A 1 113 ? 7.714 -6.375 -12.228 1.00 93.94 113 LEU A C 1
ATOM 909 O O . LEU A 1 113 ? 8.753 -6.287 -12.867 1.00 93.94 113 LEU A O 1
ATOM 913 N N . LEU A 1 114 ? 7.599 -5.926 -10.978 1.00 95.25 114 LEU A N 1
ATOM 914 C CA . LEU A 1 114 ? 8.671 -5.252 -10.243 1.00 95.25 114 LEU A CA 1
ATOM 915 C C . LEU A 1 114 ? 9.528 -6.199 -9.394 1.00 95.25 114 LEU A C 1
ATOM 917 O O . LEU A 1 114 ? 10.415 -5.736 -8.677 1.00 95.25 114 LEU A O 1
ATOM 921 N N . LYS A 1 115 ? 9.287 -7.515 -9.459 1.00 94.25 115 LYS A N 1
ATOM 922 C CA . LYS A 1 115 ? 9.944 -8.514 -8.604 1.00 94.25 115 LYS A CA 1
ATOM 923 C C . LYS A 1 115 ? 11.468 -8.411 -8.654 1.00 94.25 115 LYS A C 1
ATOM 925 O O . LYS A 1 115 ? 12.109 -8.475 -7.610 1.00 94.25 115 LYS A O 1
ATOM 930 N N . THR A 1 116 ? 12.038 -8.230 -9.844 1.00 96.62 116 THR A N 1
ATOM 931 C CA . THR A 1 116 ? 13.494 -8.159 -10.025 1.00 96.62 116 THR A CA 1
ATOM 932 C C . THR A 1 116 ? 14.082 -6.887 -9.430 1.00 96.62 116 THR A C 1
ATOM 934 O O . THR A 1 116 ? 15.138 -6.937 -8.810 1.00 96.62 116 THR A O 1
ATOM 937 N N . LEU A 1 117 ? 13.380 -5.758 -9.555 1.00 96.62 117 LEU A N 1
ATOM 938 C CA . LEU A 1 117 ? 13.814 -4.491 -8.976 1.00 96.62 117 LEU A CA 1
ATOM 939 C C . LEU A 1 117 ? 13.689 -4.532 -7.448 1.00 96.62 117 LEU A C 1
ATOM 941 O O . LEU A 1 117 ? 14.677 -4.365 -6.741 1.00 96.62 117 LEU A O 1
ATOM 945 N N . VAL A 1 118 ? 12.482 -4.800 -6.943 1.00 93.38 118 VAL A N 1
ATOM 946 C CA . VAL A 1 118 ? 12.153 -4.751 -5.508 1.00 93.38 118 VAL A CA 1
ATOM 947 C C . VAL A 1 118 ? 12.859 -5.854 -4.719 1.00 93.38 118 VAL A C 1
ATOM 949 O O . VAL A 1 118 ? 13.180 -5.658 -3.552 1.00 93.38 118 VAL A O 1
ATOM 952 N N . GLY A 1 119 ? 13.131 -6.998 -5.350 1.00 92.75 119 GLY A N 1
ATOM 953 C CA . GLY A 1 119 ? 13.873 -8.104 -4.749 1.00 92.75 119 GLY A CA 1
ATOM 954 C C . GLY A 1 119 ? 15.393 -7.921 -4.721 1.00 92.75 119 GLY A C 1
ATOM 955 O O . GLY A 1 119 ? 16.078 -8.796 -4.198 1.00 92.75 119 GLY A O 1
ATOM 956 N N . SER A 1 120 ? 15.934 -6.836 -5.286 1.00 95.88 120 SER A N 1
ATOM 957 C CA . SER A 1 120 ? 17.379 -6.583 -5.303 1.00 95.88 120 SER A CA 1
ATOM 958 C C . SER A 1 120 ? 17.864 -5.869 -4.037 1.00 95.88 120 SER A C 1
ATOM 960 O O . SER A 1 120 ? 17.183 -4.993 -3.491 1.00 95.88 120 SER A O 1
ATOM 962 N N . ASN A 1 121 ? 19.084 -6.199 -3.603 1.00 95.44 121 ASN A N 1
ATOM 963 C CA . ASN A 1 121 ? 19.743 -5.489 -2.502 1.00 95.44 121 ASN A CA 1
ATOM 964 C C . ASN A 1 121 ? 19.994 -4.019 -2.869 1.00 95.44 121 ASN A C 1
ATOM 966 O O . ASN A 1 121 ? 19.734 -3.142 -2.053 1.00 95.44 121 ASN A O 1
ATOM 970 N N . ASP A 1 122 ? 20.386 -3.743 -4.115 1.00 94.56 122 ASP A N 1
ATOM 971 C CA . ASP A 1 122 ? 20.637 -2.394 -4.631 1.00 94.56 122 ASP A CA 1
ATOM 972 C C . ASP A 1 122 ? 19.426 -1.468 -4.483 1.00 94.56 122 ASP A C 1
ATOM 974 O O . ASP A 1 122 ? 19.562 -0.311 -4.073 1.00 94.56 122 ASP A O 1
ATOM 978 N N . PHE A 1 123 ? 18.230 -1.965 -4.812 1.00 95.50 123 PHE A N 1
ATOM 979 C CA . PHE A 1 123 ? 17.008 -1.194 -4.629 1.00 95.50 123 PHE A CA 1
ATOM 980 C C . PHE A 1 123 ? 16.692 -1.013 -3.147 1.00 95.50 123 PHE A C 1
ATOM 982 O O . PHE A 1 123 ? 16.432 0.113 -2.727 1.00 95.50 123 PHE A O 1
ATOM 989 N N . SER A 1 124 ? 16.768 -2.090 -2.356 1.00 92.56 124 SER A N 1
ATOM 990 C CA . SER A 1 124 ? 16.537 -2.060 -0.906 1.00 92.56 124 SER A CA 1
ATOM 991 C C . SER A 1 124 ? 17.432 -1.035 -0.198 1.00 92.56 124 SER A C 1
ATOM 993 O O . SER A 1 124 ? 16.946 -0.236 0.607 1.00 92.56 124 SER A O 1
ATOM 995 N N . ASP A 1 125 ? 18.722 -1.004 -0.529 1.00 94.38 125 ASP A N 1
ATOM 996 C CA . ASP A 1 125 ? 19.683 -0.057 0.032 1.00 94.38 125 ASP A CA 1
ATOM 997 C C . ASP A 1 125 ? 19.392 1.376 -0.420 1.00 94.38 125 ASP A C 1
ATOM 999 O O . ASP A 1 125 ? 19.429 2.301 0.393 1.00 94.38 125 ASP A O 1
ATOM 1003 N N . PHE A 1 126 ? 19.025 1.572 -1.691 1.00 94.44 126 PHE A N 1
ATOM 1004 C CA . PHE A 1 126 ? 18.671 2.890 -2.219 1.00 94.44 126 PHE A CA 1
ATOM 1005 C C . PHE A 1 126 ? 17.434 3.496 -1.539 1.00 94.44 126 PHE A C 1
ATOM 1007 O O . PHE A 1 126 ? 17.376 4.710 -1.330 1.00 94.44 126 PHE A O 1
ATOM 1014 N N . ILE A 1 127 ? 16.437 2.677 -1.202 1.00 92.25 127 ILE A N 1
ATOM 1015 C CA . ILE A 1 127 ? 15.183 3.151 -0.600 1.00 92.25 127 ILE A CA 1
ATOM 1016 C C . ILE A 1 127 ? 15.197 3.146 0.929 1.00 92.25 127 ILE A C 1
ATOM 1018 O O . ILE A 1 127 ? 14.213 3.549 1.553 1.00 92.25 127 ILE A O 1
ATOM 1022 N N . LYS A 1 128 ? 16.279 2.685 1.558 1.00 89.25 128 LYS A N 1
ATOM 1023 C CA . LYS A 1 128 ? 16.377 2.591 3.014 1.00 89.25 128 LYS A CA 1
ATOM 1024 C C . LYS A 1 128 ? 16.131 3.959 3.659 1.00 89.25 128 LYS A C 1
ATOM 1026 O O . LYS A 1 128 ? 16.794 4.943 3.343 1.00 89.25 128 LYS A O 1
ATOM 1031 N N . GLY A 1 129 ? 15.150 4.020 4.560 1.00 85.19 129 GLY A N 1
ATOM 1032 C CA . GLY A 1 129 ? 14.727 5.266 5.213 1.00 85.19 129 GLY A CA 1
ATOM 1033 C C . GLY A 1 129 ? 13.851 6.191 4.355 1.00 85.19 129 GLY A C 1
ATOM 1034 O O . GLY A 1 129 ? 13.560 7.299 4.792 1.00 85.19 129 GLY A O 1
ATOM 1035 N N . ARG A 1 130 ? 13.422 5.758 3.160 1.00 82.81 130 ARG A N 1
ATOM 1036 C CA . ARG A 1 130 ? 12.593 6.539 2.218 1.00 82.81 130 ARG A CA 1
ATOM 1037 C C . ARG A 1 130 ? 11.178 5.987 2.015 1.00 82.81 130 ARG A C 1
ATOM 1039 O O . ARG A 1 130 ? 10.481 6.467 1.132 1.00 82.81 130 ARG A O 1
ATOM 1046 N N . TYR A 1 131 ? 10.769 4.977 2.783 1.00 81.25 131 TYR A N 1
ATOM 1047 C CA . TYR A 1 131 ? 9.416 4.417 2.730 1.00 81.25 131 TYR A CA 1
ATOM 1048 C C . TYR A 1 131 ? 8.920 4.019 4.120 1.00 81.25 131 TYR A C 1
ATOM 1050 O O . TYR A 1 131 ? 9.717 3.793 5.037 1.00 81.25 131 TYR A O 1
ATOM 1058 N N . GLN A 1 132 ? 7.600 3.911 4.262 1.00 82.19 132 GLN A N 1
ATOM 1059 C CA . GLN A 1 132 ? 6.941 3.494 5.501 1.00 82.19 132 GLN A CA 1
ATOM 1060 C C . GLN A 1 132 ? 6.342 2.084 5.388 1.00 82.19 132 GLN A C 1
ATOM 1062 O O . GLN A 1 132 ? 6.033 1.589 4.303 1.00 82.19 132 GLN A O 1
ATOM 1067 N N . LEU A 1 133 ? 6.194 1.401 6.530 1.00 84.94 133 LEU A N 1
ATOM 1068 C CA . LEU A 1 133 ? 5.564 0.077 6.575 1.00 84.94 133 LEU A CA 1
ATOM 1069 C C . LEU A 1 133 ? 4.061 0.163 6.284 1.00 84.94 133 LEU A C 1
ATOM 1071 O O . LEU A 1 133 ? 3.536 -0.681 5.560 1.00 84.94 133 LEU A O 1
ATOM 1075 N N . LEU A 1 134 ? 3.392 1.186 6.821 1.00 88.38 134 LEU A N 1
ATOM 1076 C CA . LEU A 1 134 ? 2.023 1.548 6.471 1.00 88.38 134 LEU A CA 1
ATOM 1077 C C . LEU A 1 134 ? 2.043 2.368 5.173 1.00 88.38 134 LEU A C 1
ATOM 1079 O O . LEU A 1 134 ? 2.615 3.452 5.143 1.00 88.38 134 LEU A O 1
ATOM 1083 N N . ILE A 1 135 ? 1.435 1.840 4.110 1.00 87.31 135 ILE A N 1
ATOM 1084 C CA . ILE A 1 135 ? 1.373 2.492 2.793 1.00 87.31 135 ILE A CA 1
ATOM 1085 C C . ILE A 1 135 ? 0.096 3.325 2.653 1.00 87.31 135 ILE A C 1
ATOM 1087 O O . ILE A 1 135 ? 0.138 4.456 2.171 1.00 87.31 135 ILE A O 1
ATOM 1091 N N . HIS A 1 136 ? -1.050 2.769 3.054 1.00 88.44 136 HIS A N 1
ATOM 1092 C CA . HIS A 1 136 ? -2.347 3.444 2.965 1.00 88.44 136 HIS A CA 1
ATOM 1093 C C . HIS A 1 136 ? -3.186 3.226 4.222 1.00 88.44 136 HIS A C 1
ATOM 1095 O O . HIS A 1 136 ? -3.059 2.206 4.906 1.00 88.44 136 HIS A O 1
ATOM 1101 N N . GLY A 1 137 ? -4.110 4.158 4.454 1.00 87.44 137 GLY A N 1
ATOM 1102 C CA . GLY A 1 137 ? -5.010 4.154 5.600 1.00 87.44 137 GLY A CA 1
ATOM 1103 C C . GLY A 1 137 ? -4.395 4.789 6.858 1.00 87.44 137 GLY A C 1
ATOM 1104 O O . GLY A 1 137 ? -3.358 5.448 6.770 1.00 87.44 137 GLY A O 1
ATOM 1105 N N . PRO A 1 138 ? -5.038 4.605 8.023 1.00 94.31 138 PRO A N 1
ATOM 1106 C CA . PRO A 1 138 ? -6.247 3.807 8.214 1.00 94.31 138 PRO A CA 1
ATOM 1107 C C . PRO A 1 138 ? -7.489 4.436 7.578 1.00 94.31 138 PRO A C 1
ATOM 1109 O O . PRO A 1 138 ? -7.686 5.647 7.627 1.00 94.31 138 PRO A O 1
ATOM 1112 N N . MET A 1 139 ? -8.337 3.596 6.991 1.00 96.00 139 MET A N 1
ATOM 1113 C CA . MET A 1 139 ? -9.686 3.969 6.563 1.00 96.00 139 MET A CA 1
ATOM 1114 C C . MET A 1 139 ? -10.702 3.275 7.462 1.00 96.00 139 MET A C 1
ATOM 1116 O O . MET A 1 139 ? -10.478 2.144 7.889 1.00 96.00 139 MET A O 1
ATOM 1120 N N . LEU A 1 140 ? -11.815 3.947 7.735 1.00 94.44 140 LEU A N 1
ATOM 1121 C CA . LEU A 1 140 ? -12.912 3.439 8.554 1.00 94.44 140 LEU A CA 1
ATOM 1122 C C . LEU A 1 140 ? -14.177 3.239 7.715 1.00 94.44 140 LEU A C 1
ATOM 1124 O O . LEU A 1 140 ? -14.372 3.908 6.702 1.00 94.44 140 LEU A O 1
ATOM 1128 N N . GLY A 1 141 ? -15.063 2.352 8.160 1.00 92.19 141 GLY A N 1
ATOM 1129 C CA . GLY A 1 141 ? -16.219 1.913 7.378 1.00 92.19 141 GLY A CA 1
ATOM 1130 C C . GLY A 1 141 ? -16.859 0.637 7.928 1.00 92.19 141 GLY A C 1
ATOM 1131 O O . GLY A 1 141 ? -16.448 0.122 8.967 1.00 92.19 141 GLY A O 1
ATOM 1132 N N . ASN A 1 142 ? -17.873 0.128 7.215 1.00 90.38 142 ASN A N 1
ATOM 1133 C CA . ASN A 1 142 ? -18.690 -1.029 7.623 1.00 90.38 142 ASN A CA 1
ATOM 1134 C C . ASN A 1 142 ? -19.152 -0.945 9.094 1.00 90.38 142 ASN A C 1
ATOM 1136 O O . ASN A 1 142 ? -19.057 -1.902 9.865 1.00 90.38 142 ASN A O 1
ATOM 1140 N N . PHE A 1 143 ? -19.596 0.249 9.484 1.00 89.94 143 PHE A N 1
ATOM 1141 C CA . PHE A 1 143 ? -20.064 0.527 10.832 1.00 89.94 143 PHE A CA 1
ATOM 1142 C C . PHE A 1 143 ? -21.416 -0.130 11.087 1.00 89.94 143 PHE A C 1
ATOM 1144 O O . PHE A 1 143 ? -22.307 -0.109 10.237 1.00 89.94 143 PHE A O 1
ATOM 1151 N N . THR A 1 144 ? -21.589 -0.636 12.301 1.00 90.69 144 THR A N 1
ATOM 1152 C CA . THR A 1 144 ? -22.905 -0.926 12.872 1.00 90.69 144 THR A CA 1
ATOM 1153 C C . THR A 1 144 ? -23.033 -0.228 14.224 1.00 90.69 144 THR A C 1
ATOM 1155 O O . THR A 1 144 ? -22.205 0.604 14.608 1.00 90.69 144 THR A O 1
ATOM 1158 N N . ASP A 1 145 ? -24.074 -0.565 14.974 1.00 93.12 145 ASP A N 1
ATOM 1159 C CA . ASP A 1 145 ? -24.168 -0.206 16.382 1.00 93.12 145 ASP A CA 1
ATOM 1160 C C . ASP A 1 145 ? -23.173 -0.982 17.265 1.00 93.12 145 ASP A C 1
ATOM 1162 O O . ASP A 1 145 ? -22.954 -0.605 18.411 1.00 93.12 145 ASP A O 1
ATOM 1166 N N . LYS A 1 146 ? -22.541 -2.045 16.749 1.00 94.38 146 LYS A N 1
ATOM 1167 C CA . LYS A 1 146 ? -21.678 -2.952 17.527 1.00 94.38 146 LYS A CA 1
ATOM 1168 C C . LYS A 1 146 ? -20.315 -3.234 16.912 1.00 94.38 146 LYS A C 1
ATOM 1170 O O . LYS A 1 146 ? -19.517 -3.953 17.522 1.00 94.38 146 LYS A O 1
ATOM 1175 N N . GLN A 1 147 ? -20.040 -2.708 15.722 1.00 94.88 147 GLN A N 1
ATOM 1176 C CA . GLN A 1 147 ? -18.770 -2.948 15.055 1.00 94.88 147 GLN A CA 1
ATOM 1177 C C . GLN A 1 147 ? -18.306 -1.792 14.173 1.00 94.88 147 GLN A C 1
ATOM 1179 O O . GLN A 1 147 ? -19.096 -0.942 13.759 1.00 94.88 147 GLN A O 1
ATOM 1184 N N . ALA A 1 148 ? -17.017 -1.819 13.852 1.00 95.38 148 ALA A N 1
ATOM 1185 C CA . ALA A 1 148 ? -16.396 -1.032 12.797 1.00 95.38 148 ALA A CA 1
ATOM 1186 C C . ALA A 1 148 ? -15.259 -1.841 12.161 1.00 95.38 148 ALA A C 1
ATOM 1188 O O . ALA A 1 148 ? -14.610 -2.647 12.830 1.00 95.38 148 ALA A O 1
ATOM 1189 N N . CYS A 1 149 ? -14.991 -1.606 10.882 1.00 96.56 149 CYS A N 1
ATOM 1190 C CA . CYS A 1 149 ? -13.815 -2.138 10.204 1.00 96.56 149 CYS A CA 1
ATOM 1191 C C . CYS A 1 149 ? -12.764 -1.030 10.057 1.00 96.56 149 CYS A C 1
ATOM 1193 O O . CYS A 1 149 ? -13.092 0.124 9.767 1.00 96.56 149 CYS A O 1
ATOM 1195 N N . ILE A 1 150 ? -11.497 -1.397 10.244 1.00 97.25 150 ILE A N 1
ATOM 1196 C CA . ILE A 1 150 ? -10.338 -0.532 10.035 1.00 97.25 150 ILE A CA 1
ATOM 1197 C C . ILE A 1 150 ? -9.476 -1.168 8.945 1.00 97.25 150 ILE A C 1
ATOM 1199 O O . ILE A 1 150 ? -8.904 -2.238 9.148 1.00 97.25 150 ILE A O 1
ATOM 1203 N N . TRP A 1 151 ? -9.376 -0.509 7.792 1.00 97.31 151 TRP A N 1
ATOM 1204 C CA . TRP A 1 151 ? -8.573 -0.970 6.660 1.00 97.31 151 TRP A CA 1
ATOM 1205 C C . TRP A 1 151 ? -7.227 -0.273 6.644 1.00 97.31 151 TRP A C 1
ATOM 1207 O O . TRP A 1 151 ? -7.149 0.957 6.689 1.00 97.31 151 TRP A O 1
ATOM 1217 N N . VAL A 1 152 ? -6.173 -1.061 6.486 1.00 96.12 152 VAL A N 1
ATOM 1218 C CA . VAL A 1 152 ? -4.820 -0.567 6.242 1.00 96.12 152 VAL A CA 1
ATOM 1219 C C . VAL A 1 152 ? -4.150 -1.396 5.165 1.00 96.12 152 VAL A C 1
ATOM 1221 O O . VAL A 1 152 ? -4.409 -2.593 5.057 1.00 96.12 152 VAL A O 1
ATOM 1224 N N . ARG A 1 153 ? -3.250 -0.778 4.399 1.00 94.31 153 ARG A N 1
ATOM 1225 C CA . ARG A 1 153 ? -2.383 -1.494 3.455 1.00 94.31 153 ARG A CA 1
ATOM 1226 C C . ARG A 1 153 ? -0.929 -1.326 3.854 1.00 94.31 153 ARG A C 1
ATOM 1228 O O . ARG A 1 153 ? -0.499 -0.206 4.134 1.00 94.31 153 ARG A O 1
ATOM 1235 N N . THR A 1 154 ? -0.171 -2.415 3.858 1.00 93.88 154 THR A N 1
ATOM 1236 C CA . THR A 1 154 ? 1.237 -2.423 4.267 1.00 93.88 154 THR A CA 1
ATOM 1237 C C . THR A 1 154 ? 2.173 -2.776 3.114 1.00 93.88 154 THR A C 1
ATOM 1239 O O . THR A 1 154 ? 1.779 -3.338 2.092 1.00 93.88 154 THR A O 1
ATOM 1242 N N . SER A 1 155 ? 3.453 -2.439 3.265 1.00 89.12 155 SER A N 1
ATOM 1243 C CA . SER A 1 155 ? 4.479 -2.696 2.246 1.00 89.12 155 SER A CA 1
ATOM 1244 C C . SER A 1 155 ? 4.895 -4.165 2.153 1.00 89.12 155 SER A C 1
ATOM 1246 O O . SER A 1 155 ? 5.226 -4.656 1.070 1.00 89.12 155 SER A O 1
ATOM 1248 N N . ARG A 1 156 ? 4.790 -4.894 3.264 1.00 89.19 156 ARG A N 1
ATOM 1249 C CA . ARG A 1 156 ? 5.042 -6.335 3.389 1.00 89.19 156 ARG A CA 1
ATOM 1250 C C . ARG A 1 156 ? 4.009 -6.982 4.302 1.00 89.19 156 ARG A C 1
ATOM 1252 O O . ARG A 1 156 ? 3.199 -6.272 4.894 1.00 89.19 156 ARG A O 1
ATOM 1259 N N . VAL A 1 157 ? 4.075 -8.307 4.435 1.00 94.50 157 VAL A N 1
ATOM 1260 C CA . VAL A 1 157 ? 3.302 -9.036 5.449 1.00 94.50 157 VAL A CA 1
ATOM 1261 C C . VAL A 1 157 ? 3.619 -8.442 6.813 1.00 94.50 157 VAL A C 1
ATOM 1263 O O . VAL A 1 157 ? 4.799 -8.299 7.162 1.00 94.50 157 VAL A O 1
ATOM 1266 N N . ALA A 1 158 ? 2.576 -8.051 7.536 1.00 96.19 158 ALA A N 1
ATOM 1267 C CA . ALA A 1 158 ? 2.701 -7.419 8.835 1.00 96.19 158 ALA A CA 1
ATOM 1268 C C . ALA A 1 158 ? 1.472 -7.703 9.700 1.00 96.19 158 ALA A C 1
ATOM 1270 O O . ALA A 1 158 ? 0.347 -7.805 9.205 1.00 96.19 158 ALA A O 1
ATOM 1271 N N . VAL A 1 159 ? 1.697 -7.790 11.008 1.00 97.94 159 VAL A N 1
ATOM 1272 C CA . VAL A 1 159 ? 0.617 -7.878 11.988 1.00 97.94 159 VAL A CA 1
ATOM 1273 C C . VAL A 1 159 ? 0.130 -6.469 12.281 1.00 97.94 159 VAL A C 1
ATOM 1275 O O . VAL A 1 159 ? 0.896 -5.603 12.713 1.00 97.94 159 VAL A O 1
ATOM 1278 N N . VAL A 1 160 ? -1.159 -6.245 12.069 1.00 98.31 160 VAL A N 1
ATOM 1279 C CA . VAL A 1 160 ? -1.829 -4.982 12.351 1.00 98.31 160 VAL A CA 1
ATOM 1280 C C . VAL A 1 160 ? -2.627 -5.149 13.629 1.00 98.31 160 VAL A C 1
ATOM 1282 O O . VAL A 1 160 ? -3.491 -6.015 13.728 1.00 98.31 160 VAL A O 1
ATOM 1285 N N . LYS A 1 161 ? -2.351 -4.297 14.613 1.00 98.50 161 LYS A N 1
ATOM 1286 C CA . LYS A 1 161 ? -3.092 -4.224 15.870 1.00 98.50 161 LYS A CA 1
ATOM 1287 C C . LYS A 1 161 ? -3.795 -2.878 15.950 1.00 98.50 161 LYS A C 1
ATOM 1289 O O . LYS A 1 161 ? -3.155 -1.841 15.798 1.00 98.50 161 LYS A O 1
ATOM 1294 N N . VAL A 1 162 ? -5.084 -2.890 16.256 1.00 98.31 162 VAL A N 1
ATOM 1295 C CA . VAL A 1 162 ? -5.864 -1.687 16.543 1.00 98.31 162 VAL A CA 1
ATOM 1296 C C . VAL A 1 162 ? -6.282 -1.715 18.002 1.00 98.31 162 VAL A C 1
ATOM 1298 O O . VAL A 1 162 ? -6.899 -2.673 18.464 1.00 98.31 162 VAL A O 1
ATOM 1301 N N . GLU A 1 163 ? -5.939 -0.660 18.731 1.00 98.50 163 GLU A N 1
ATOM 1302 C CA . GLU A 1 163 ? -6.448 -0.428 20.081 1.00 98.50 163 GLU A CA 1
ATOM 1303 C C . GLU A 1 163 ? -7.602 0.563 19.991 1.00 98.50 163 GLU A C 1
ATOM 1305 O O . GLU A 1 163 ? -7.399 1.674 19.513 1.00 98.50 163 GLU A O 1
ATOM 1310 N N . VAL A 1 164 ? -8.791 0.174 20.449 1.00 98.19 164 VAL A N 1
ATOM 1311 C CA . VAL A 1 164 ? -10.013 0.989 20.456 1.00 98.19 164 VAL A CA 1
ATOM 1312 C C . VAL A 1 164 ? -10.385 1.283 21.904 1.00 98.19 164 VAL A C 1
ATOM 1314 O O . VAL A 1 164 ? -10.474 0.367 22.713 1.00 98.19 164 VAL A O 1
ATOM 1317 N N . THR A 1 165 ? -10.588 2.547 22.254 1.00 98.38 165 THR A N 1
ATOM 1318 C CA . THR A 1 165 ? -10.871 2.992 23.623 1.00 98.38 165 THR A CA 1
ATOM 1319 C C . THR A 1 165 ? -12.192 3.742 23.665 1.00 98.38 165 THR A C 1
ATOM 1321 O O . THR A 1 165 ? -12.348 4.738 22.963 1.00 98.38 165 THR A O 1
ATOM 1324 N N . ASP A 1 166 ? -13.131 3.263 24.479 1.00 97.81 166 ASP A N 1
ATOM 1325 C CA . ASP A 1 166 ? -14.371 3.975 24.813 1.00 97.81 166 ASP A CA 1
ATOM 1326 C C . ASP A 1 166 ? -14.019 5.291 25.516 1.00 97.81 166 ASP A C 1
ATOM 1328 O O . ASP A 1 166 ? -13.307 5.275 26.523 1.00 97.81 166 ASP A O 1
ATOM 1332 N N . VAL A 1 167 ? -14.478 6.420 24.974 1.00 96.44 167 VAL A N 1
ATOM 1333 C CA . VAL A 1 167 ? -14.097 7.753 25.468 1.00 96.44 167 VAL A CA 1
ATOM 1334 C C . VAL A 1 167 ? -14.650 8.025 26.868 1.00 96.44 167 VAL A C 1
ATOM 1336 O O . VAL A 1 167 ? -13.966 8.628 27.690 1.00 96.44 167 VAL A O 1
ATOM 1339 N N . GLU A 1 168 ? -15.864 7.568 27.171 1.00 95.94 168 GLU A N 1
ATOM 1340 C CA . GLU A 1 168 ? -16.505 7.838 28.460 1.00 95.94 168 GLU A CA 1
ATOM 1341 C C . GLU A 1 168 ? -16.023 6.851 29.522 1.00 95.94 168 GLU A C 1
ATOM 1343 O O . GLU A 1 168 ? -15.586 7.228 30.613 1.00 95.94 168 GLU A O 1
ATOM 1348 N N . LYS A 1 169 ? -16.072 5.557 29.196 1.00 95.62 169 LYS A N 1
ATOM 1349 C CA . LYS A 1 169 ? -15.774 4.485 30.152 1.00 95.62 169 LYS A CA 1
ATOM 1350 C C . LYS A 1 169 ? -14.284 4.197 30.276 1.00 95.62 169 LYS A C 1
ATOM 1352 O O . LYS A 1 169 ? -13.895 3.458 31.176 1.00 95.62 169 LYS A O 1
ATOM 1357 N N . HIS A 1 170 ? -13.464 4.742 29.376 1.00 93.94 170 HIS A N 1
ATOM 1358 C CA . HIS A 1 170 ? -12.024 4.486 29.299 1.00 93.94 170 HIS A CA 1
ATOM 1359 C C . HIS A 1 170 ? -11.688 2.988 29.155 1.00 93.94 170 HIS A C 1
ATOM 1361 O O . HIS A 1 170 ? -10.610 2.531 29.539 1.00 93.94 170 HIS A O 1
ATOM 1367 N N . ILE A 1 171 ? -12.613 2.201 28.590 1.00 95.12 171 ILE A N 1
ATOM 1368 C CA . ILE A 1 171 ? -12.430 0.766 28.354 1.00 95.12 171 ILE A CA 1
ATOM 1369 C C . ILE A 1 171 ? -11.672 0.587 27.045 1.00 95.12 171 ILE A C 1
ATOM 1371 O O . ILE A 1 171 ? -12.159 0.977 25.983 1.00 95.12 171 ILE A O 1
ATOM 1375 N N . LYS A 1 172 ? -10.495 -0.038 27.121 1.00 97.31 172 LYS A N 1
ATOM 1376 C CA . LYS A 1 172 ? -9.673 -0.380 25.960 1.00 97.31 172 LYS A CA 1
ATOM 1377 C C . LYS A 1 172 ? -9.956 -1.806 25.487 1.00 97.31 172 LYS A C 1
ATOM 1379 O O . LYS A 1 172 ? -9.941 -2.747 26.275 1.00 97.31 172 LYS A O 1
ATOM 1384 N N . MET A 1 173 ? -10.136 -1.952 24.184 1.00 97.88 173 MET A N 1
ATOM 1385 C CA . MET A 1 173 ? -10.256 -3.207 23.453 1.00 97.88 173 MET A CA 1
ATOM 1386 C C . MET A 1 173 ? -9.140 -3.281 22.413 1.00 97.88 173 MET A C 1
ATOM 1388 O O . MET A 1 173 ? -8.698 -2.255 21.892 1.00 97.88 173 MET A O 1
ATOM 1392 N N . THR A 1 174 ? -8.695 -4.493 22.099 1.00 98.31 174 THR A N 1
ATOM 1393 C CA . THR A 1 174 ? -7.611 -4.724 21.142 1.00 98.31 174 THR A CA 1
ATOM 1394 C C . THR A 1 174 ? -8.060 -5.733 20.106 1.00 98.31 174 THR A C 1
ATOM 1396 O O . THR A 1 174 ? -8.550 -6.804 20.455 1.00 98.31 174 THR A O 1
ATOM 1399 N N . PHE A 1 175 ? -7.838 -5.398 18.842 1.00 98.31 175 PHE A N 1
ATOM 1400 C CA . PHE A 1 175 ? -8.172 -6.232 17.697 1.00 98.31 175 PHE A CA 1
ATOM 1401 C C . PHE A 1 175 ? -6.945 -6.372 16.807 1.00 98.31 175 PHE A C 1
ATOM 1403 O O . PHE A 1 175 ? -6.118 -5.460 16.732 1.00 98.31 175 PHE A O 1
ATOM 1410 N N . THR A 1 176 ? -6.810 -7.513 16.142 1.00 98.12 176 THR A N 1
ATOM 1411 C CA . THR A 1 176 ? -5.650 -7.803 15.300 1.00 98.12 176 THR A CA 1
ATOM 1412 C C . THR A 1 176 ? -6.064 -8.483 14.014 1.00 98.12 176 THR A C 1
ATOM 1414 O O . THR A 1 176 ? -6.959 -9.323 14.029 1.00 98.12 176 THR A O 1
ATOM 1417 N N . ASP A 1 177 ? -5.357 -8.169 12.939 1.00 97.94 177 ASP A N 1
ATOM 1418 C CA . ASP A 1 177 ? -5.417 -8.891 11.672 1.00 97.94 177 ASP A CA 1
ATOM 1419 C C . ASP A 1 177 ? -4.025 -8.870 11.015 1.00 97.94 177 ASP A C 1
ATOM 1421 O O . ASP A 1 177 ? -3.128 -8.155 11.468 1.00 97.94 177 ASP A O 1
ATOM 1425 N N . THR A 1 178 ? -3.809 -9.669 9.975 1.00 97.50 178 THR A N 1
ATOM 1426 C CA . THR A 1 178 ? -2.529 -9.740 9.258 1.00 97.50 178 THR A CA 1
ATOM 1427 C C . THR A 1 178 ? -2.727 -9.361 7.802 1.00 97.50 178 THR A C 1
ATOM 1429 O O . THR A 1 178 ? -3.597 -9.894 7.123 1.00 97.50 178 THR A O 1
ATOM 1432 N N . SER A 1 179 ? -1.886 -8.466 7.292 1.00 96.25 179 SER A N 1
ATOM 1433 C CA . SER A 1 179 ? -1.836 -8.199 5.858 1.00 96.25 179 SER A CA 1
ATOM 1434 C C . SER A 1 179 ? -1.075 -9.314 5.145 1.00 96.25 179 SER A C 1
ATOM 1436 O O . SER A 1 179 ? 0.042 -9.655 5.536 1.00 96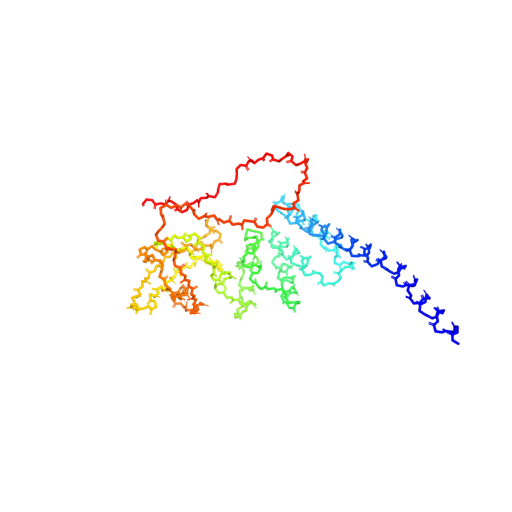.25 179 SER A O 1
ATOM 1438 N N . THR A 1 180 ? -1.638 -9.879 4.077 1.00 95.12 180 THR A N 1
ATOM 1439 C CA . THR A 1 180 ? -1.011 -10.998 3.356 1.00 95.12 180 THR A CA 1
ATOM 1440 C C . THR A 1 180 ? -0.981 -10.750 1.848 1.00 95.12 180 THR A C 1
ATOM 1442 O O . THR A 1 180 ? -1.711 -9.889 1.356 1.00 95.12 180 THR A O 1
ATOM 1445 N N . PRO A 1 181 ? -0.152 -11.470 1.070 1.00 91.19 181 PRO A N 1
ATOM 1446 C CA . PRO A 1 181 ? -0.157 -11.335 -0.385 1.00 91.19 181 PRO A CA 1
ATOM 1447 C C . PRO A 1 181 ? -1.530 -11.629 -1.010 1.00 91.19 181 PRO A C 1
ATOM 1449 O O . PRO A 1 181 ? -1.902 -10.988 -1.990 1.00 91.19 181 PRO A O 1
ATOM 1452 N N . GLU A 1 182 ? -2.302 -12.551 -0.427 1.00 91.88 182 GLU A N 1
ATOM 1453 C CA . GLU A 1 182 ? -3.636 -12.946 -0.901 1.00 91.88 182 GLU A CA 1
ATOM 1454 C C . GLU A 1 182 ? -4.663 -11.813 -0.775 1.00 91.88 182 GLU A C 1
ATOM 1456 O O . GLU A 1 182 ? -5.616 -11.760 -1.551 1.00 91.88 182 GLU A O 1
ATOM 1461 N N . THR A 1 183 ? -4.462 -10.894 0.173 1.00 91.94 183 THR A N 1
ATOM 1462 C CA . THR A 1 183 ? -5.296 -9.700 0.374 1.00 91.94 183 THR A CA 1
ATOM 1463 C C . THR A 1 183 ? -4.659 -8.431 -0.200 1.00 91.94 183 THR A C 1
ATOM 1465 O O . THR A 1 183 ? -5.024 -7.321 0.190 1.00 91.94 183 THR A O 1
ATOM 1468 N N . ASP A 1 184 ? -3.676 -8.570 -1.099 1.00 90.25 184 ASP A N 1
ATOM 1469 C CA . ASP A 1 184 ? -2.866 -7.459 -1.622 1.00 90.25 184 ASP A CA 1
ATOM 1470 C C . ASP A 1 184 ? -2.274 -6.580 -0.500 1.00 90.25 184 ASP A C 1
ATOM 1472 O O . ASP A 1 184 ? -2.242 -5.345 -0.544 1.00 90.25 184 ASP A O 1
ATOM 1476 N N . TYR A 1 185 ? -1.813 -7.258 0.552 1.00 93.62 185 TYR A N 1
ATOM 1477 C CA . TYR A 1 185 ? -1.239 -6.680 1.761 1.00 93.62 185 TYR A CA 1
ATOM 1478 C C . TYR A 1 185 ? -2.182 -5.707 2.473 1.00 93.62 185 TYR A C 1
ATOM 1480 O O . TYR A 1 185 ? -1.738 -4.779 3.153 1.00 93.62 185 TYR A O 1
ATOM 1488 N N . THR A 1 186 ? -3.486 -5.936 2.342 1.00 95.69 186 THR A N 1
ATOM 1489 C CA . THR A 1 186 ? -4.522 -5.212 3.074 1.00 95.69 186 THR A CA 1
ATOM 1490 C C . THR A 1 186 ? -4.929 -6.020 4.300 1.00 95.69 186 THR A C 1
ATOM 1492 O O . THR A 1 186 ? -5.285 -7.190 4.175 1.00 95.69 186 THR A O 1
ATOM 1495 N N . ALA A 1 187 ? -4.885 -5.407 5.480 1.00 97.38 187 ALA A N 1
ATOM 1496 C CA . ALA A 1 187 ? -5.480 -5.961 6.694 1.00 97.38 187 ALA A CA 1
ATOM 1497 C C . ALA A 1 187 ? -6.809 -5.250 6.970 1.00 97.38 187 ALA A C 1
ATOM 1499 O O . ALA A 1 187 ? -6.899 -4.025 6.816 1.00 97.38 187 ALA A O 1
ATOM 1500 N N . VAL A 1 188 ? -7.826 -6.008 7.383 1.00 97.38 188 VAL A N 1
ATOM 1501 C CA . VAL A 1 188 ? -9.154 -5.488 7.725 1.00 97.38 188 VAL A CA 1
ATOM 1502 C C . VAL A 1 188 ? -9.448 -5.852 9.168 1.00 97.38 188 VAL A C 1
ATOM 1504 O O . VAL A 1 188 ? -10.047 -6.879 9.476 1.00 97.38 188 VAL A O 1
ATOM 1507 N N . VAL A 1 189 ? -9.035 -4.976 10.077 1.00 97.88 189 VAL A N 1
ATOM 1508 C CA . VAL A 1 189 ? -9.226 -5.212 11.504 1.00 97.88 189 VAL A CA 1
ATOM 1509 C C . VAL A 1 189 ? -10.688 -4.953 11.855 1.00 97.88 189 VAL A C 1
ATOM 1511 O O . VAL A 1 189 ? -11.153 -3.811 11.833 1.00 97.88 189 VAL A O 1
ATOM 1514 N N . LEU A 1 190 ? -11.417 -6.024 12.163 1.00 97.19 190 LEU A N 1
ATOM 1515 C CA . LEU A 1 190 ? -12.807 -5.968 12.600 1.00 97.19 190 LEU A CA 1
ATOM 1516 C C . LEU A 1 190 ? -12.867 -5.729 14.116 1.00 97.19 190 LEU A C 1
ATOM 1518 O O . LEU A 1 190 ? -12.579 -6.620 14.914 1.00 97.19 190 LEU A O 1
ATOM 1522 N N . ALA A 1 191 ? -13.266 -4.522 14.510 1.00 97.00 191 ALA A N 1
ATOM 1523 C CA . ALA A 1 191 ? -13.537 -4.176 15.898 1.00 97.00 191 ALA A CA 1
ATOM 1524 C C . ALA A 1 191 ? -14.991 -4.525 16.237 1.00 97.00 191 ALA A C 1
ATOM 1526 O O . ALA A 1 191 ? -15.895 -3.768 15.896 1.00 97.00 191 ALA A O 1
ATOM 1527 N N . THR A 1 192 ? -15.225 -5.669 16.881 1.00 96.19 192 THR A N 1
ATOM 1528 C CA . THR A 1 192 ? -16.557 -6.127 17.323 1.00 96.19 192 THR A CA 1
ATOM 1529 C C . THR A 1 192 ? -16.802 -5.895 18.813 1.00 96.19 192 THR A C 1
ATOM 1531 O O . THR A 1 192 ? -15.867 -5.710 19.585 1.00 96.19 192 THR A O 1
ATOM 1534 N N . GLY A 1 193 ? -18.060 -6.006 19.248 1.00 94.81 193 GLY A N 1
ATOM 1535 C CA . GLY A 1 193 ? -18.426 -5.904 20.668 1.00 94.81 193 GLY A CA 1
ATOM 1536 C C . GLY A 1 193 ? -18.483 -4.462 21.175 1.00 94.81 193 GLY A C 1
ATOM 1537 O O . GLY A 1 193 ? -18.526 -4.225 22.383 1.00 94.81 193 GLY A O 1
ATOM 1538 N N . LEU A 1 194 ? -18.503 -3.503 20.248 1.00 96.06 194 LEU A N 1
ATOM 1539 C CA . LEU A 1 194 ? -18.663 -2.094 20.556 1.00 96.06 194 LEU A CA 1
ATOM 1540 C C . LEU A 1 194 ? -20.072 -1.832 21.101 1.00 96.06 194 LEU A C 1
ATOM 1542 O O . LEU A 1 194 ? -21.016 -2.589 20.870 1.00 96.06 194 LEU A O 1
ATOM 1546 N N . GLN A 1 195 ? -20.199 -0.752 21.856 1.00 95.88 195 GLN A N 1
ATOM 1547 C CA . GLN A 1 195 ? -21.465 -0.267 22.378 1.00 95.88 195 GLN A CA 1
ATOM 1548 C C . GLN A 1 195 ? -22.109 0.660 21.352 1.00 95.88 195 GLN A C 1
ATOM 1550 O O . GLN A 1 195 ? -21.414 1.377 20.635 1.00 95.88 195 GLN A O 1
ATOM 1555 N N . SER A 1 196 ? -23.437 0.642 21.286 1.00 95.12 196 SER A N 1
ATOM 1556 C CA . SER A 1 196 ? -24.207 1.483 20.372 1.00 95.12 196 SER A CA 1
ATOM 1557 C C . SER A 1 196 ? -24.133 2.952 20.759 1.00 95.12 196 SER A C 1
ATOM 1559 O O . SER A 1 196 ? -24.238 3.275 21.942 1.00 95.12 196 SER A O 1
ATOM 1561 N N . ASN A 1 197 ? -24.105 3.841 19.766 1.00 94.88 197 ASN A N 1
ATOM 1562 C CA . ASN A 1 197 ? -24.097 5.293 19.950 1.00 94.88 197 ASN A CA 1
ATOM 1563 C C . ASN A 1 197 ? -22.942 5.783 20.837 1.00 94.88 197 ASN A C 1
ATOM 1565 O O . ASN A 1 197 ? -23.102 6.735 21.603 1.00 94.88 197 ASN A O 1
ATOM 1569 N N . THR A 1 198 ? -21.790 5.129 20.745 1.00 96.44 198 THR A N 1
ATOM 1570 C CA . THR A 1 198 ? -20.647 5.365 21.627 1.00 96.44 198 THR A CA 1
ATOM 1571 C C . THR A 1 198 ? -19.472 5.912 20.836 1.00 96.44 198 THR A C 1
ATOM 1573 O O . THR A 1 198 ? -19.205 5.482 19.713 1.00 96.44 198 THR A O 1
ATOM 1576 N N . GLU A 1 199 ? -18.799 6.898 21.422 1.00 97.69 199 GLU A N 1
ATOM 1577 C CA . GLU A 1 199 ? -17.596 7.506 20.866 1.00 97.69 199 GLU A CA 1
ATOM 1578 C C . GLU A 1 199 ? -16.361 6.719 21.289 1.00 97.69 199 GLU A C 1
ATOM 1580 O O . GLU A 1 199 ? -16.196 6.336 22.450 1.00 97.69 199 GLU A O 1
ATOM 1585 N N . TYR A 1 200 ? -15.490 6.490 20.315 1.00 97.88 200 TYR A N 1
ATOM 1586 C CA . TYR A 1 200 ? -14.278 5.711 20.460 1.00 97.88 200 TYR A CA 1
ATOM 1587 C C . TYR A 1 200 ? -13.087 6.479 19.915 1.00 97.88 200 TYR A C 1
ATOM 1589 O O . TYR A 1 200 ? -13.152 7.034 18.818 1.00 97.88 200 TYR A O 1
ATOM 1597 N N . ASN A 1 201 ? -11.976 6.414 20.641 1.00 98.06 201 ASN A N 1
ATOM 1598 C CA . ASN A 1 201 ? -10.658 6.722 20.102 1.00 98.06 201 ASN A CA 1
ATOM 1599 C C . ASN A 1 201 ? -9.971 5.434 19.653 1.00 98.06 201 ASN A C 1
ATOM 1601 O O . ASN A 1 201 ? -10.200 4.375 20.235 1.00 98.06 201 ASN A O 1
ATOM 1605 N N . TYR A 1 202 ? -9.096 5.504 18.654 1.00 97.94 202 TYR A N 1
ATOM 1606 C CA . TYR A 1 202 ? -8.305 4.353 18.242 1.00 97.94 202 TYR A CA 1
ATOM 1607 C C . TYR A 1 202 ? -6.881 4.697 17.812 1.00 97.94 202 TYR A C 1
ATOM 1609 O O . TYR A 1 202 ? -6.591 5.785 17.313 1.00 97.94 202 TYR A O 1
ATOM 1617 N N . ASN A 1 203 ? -6.000 3.717 17.992 1.00 97.88 203 ASN A N 1
ATOM 1618 C CA . ASN A 1 203 ? -4.603 3.744 17.578 1.00 97.88 203 ASN A CA 1
ATOM 1619 C C . ASN A 1 203 ? -4.305 2.521 16.714 1.00 97.88 203 ASN A C 1
ATOM 1621 O O . ASN A 1 203 ? -4.796 1.429 17.004 1.00 97.88 203 ASN A O 1
ATOM 1625 N N . VAL A 1 204 ? -3.466 2.686 15.694 1.00 97.88 204 VAL A N 1
ATOM 1626 C CA . VAL A 1 204 ? -3.050 1.601 14.800 1.00 97.88 204 VAL A CA 1
ATOM 1627 C C . VAL A 1 204 ? -1.563 1.347 14.950 1.00 97.88 204 VAL A C 1
ATOM 1629 O O . VAL A 1 204 ? -0.735 2.250 14.802 1.00 97.88 204 VAL A O 1
ATOM 1632 N N . PHE A 1 205 ? -1.236 0.087 15.196 1.00 97.56 205 PHE A N 1
ATOM 1633 C CA . PHE A 1 205 ? 0.116 -0.422 15.290 1.00 97.56 205 PHE A CA 1
ATOM 1634 C C . PHE A 1 205 ? 0.358 -1.417 14.163 1.00 97.56 205 PHE A C 1
ATOM 1636 O O . PHE A 1 205 ? -0.501 -2.249 13.872 1.00 97.56 205 PHE A O 1
ATOM 1643 N N . VAL A 1 206 ? 1.545 -1.370 13.573 1.00 96.25 206 VAL A N 1
ATOM 1644 C CA . VAL A 1 206 ? 1.994 -2.334 12.566 1.00 96.25 206 VAL A CA 1
ATOM 1645 C C . VAL A 1 206 ? 3.323 -2.910 13.039 1.00 96.25 206 VAL A C 1
ATOM 1647 O O . VAL A 1 206 ? 4.249 -2.155 13.336 1.00 96.25 206 VAL A O 1
ATOM 1650 N N . ASP A 1 207 ? 3.387 -4.234 13.196 1.00 95.25 207 ASP A N 1
ATOM 1651 C CA . ASP A 1 207 ? 4.505 -4.957 13.824 1.00 95.25 207 ASP A CA 1
ATOM 1652 C C . ASP A 1 207 ? 4.946 -4.334 15.165 1.00 95.25 207 ASP A C 1
ATOM 1654 O O . ASP A 1 207 ? 6.127 -4.157 15.459 1.00 95.25 207 ASP A O 1
ATOM 1658 N N . GLY A 1 208 ? 3.963 -3.941 15.980 1.00 93.38 208 GLY A N 1
ATOM 1659 C CA . GLY A 1 208 ? 4.171 -3.372 17.315 1.00 93.38 208 GLY A CA 1
ATOM 1660 C C . GLY A 1 208 ? 4.555 -1.890 17.347 1.00 93.38 208 GLY A C 1
ATOM 1661 O O . GLY A 1 208 ? 4.474 -1.277 18.409 1.00 93.38 208 GLY A O 1
ATOM 1662 N N . SER A 1 209 ? 4.896 -1.288 16.207 1.00 94.00 209 SER A N 1
ATOM 1663 C CA . SER A 1 209 ? 5.197 0.143 16.107 1.00 94.00 209 SER A CA 1
ATOM 1664 C C . SER A 1 209 ? 3.921 0.949 15.872 1.00 94.00 209 SER A C 1
ATOM 1666 O O . SER A 1 209 ? 3.080 0.551 15.071 1.00 94.00 209 SER A O 1
ATOM 1668 N N . LEU A 1 210 ? 3.759 2.075 16.570 1.00 94.75 210 LEU A N 1
ATOM 1669 C CA . LEU A 1 210 ? 2.609 2.973 16.419 1.00 94.75 210 LEU A CA 1
ATOM 1670 C C . LEU A 1 210 ? 2.729 3.760 15.106 1.00 94.75 210 LEU A C 1
ATOM 1672 O O . LEU A 1 210 ? 3.686 4.510 14.934 1.00 94.75 210 LEU A O 1
ATOM 1676 N N . PHE A 1 211 ? 1.757 3.606 14.205 1.00 93.69 211 PHE A N 1
ATOM 1677 C CA . PHE A 1 211 ? 1.732 4.284 12.899 1.00 93.69 211 PHE A CA 1
ATOM 1678 C C . PHE A 1 211 ? 0.630 5.332 12.781 1.00 93.69 211 PHE A C 1
ATOM 1680 O O . PHE A 1 211 ? 0.790 6.313 12.060 1.00 93.69 211 PHE A O 1
ATOM 1687 N N . PHE A 1 212 ? -0.482 5.141 13.486 1.00 93.56 212 PHE A N 1
ATOM 1688 C CA . PHE A 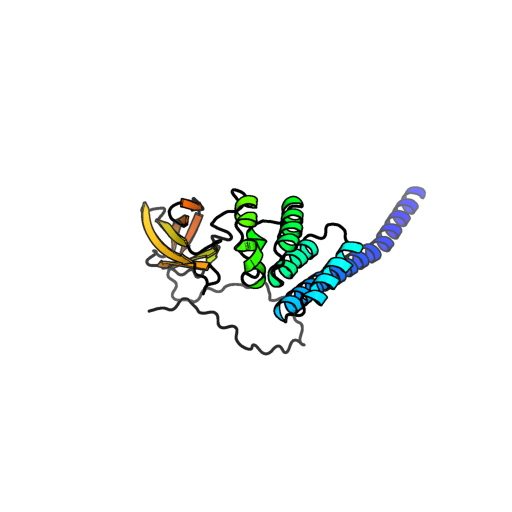1 212 ? -1.570 6.107 13.509 1.00 93.56 212 PHE A CA 1
ATOM 1689 C C . PHE A 1 212 ? -2.067 6.286 14.934 1.00 93.56 212 PHE A C 1
ATOM 1691 O O . PHE A 1 212 ? -2.345 5.306 15.628 1.00 93.56 212 PHE A O 1
ATOM 1698 N N . TYR A 1 213 ? -2.159 7.537 15.363 1.00 94.44 213 TYR A N 1
ATOM 1699 C CA . TYR A 1 213 ? -2.468 7.902 16.736 1.00 94.44 213 TYR A CA 1
ATOM 1700 C C . TYR A 1 213 ? -3.711 8.784 16.789 1.00 94.44 213 TYR A C 1
ATOM 1702 O O . TYR A 1 213 ? -3.853 9.703 15.985 1.00 94.44 213 TYR A O 1
ATOM 1710 N N . ASN A 1 214 ? -4.560 8.534 17.786 1.00 92.31 214 ASN A N 1
ATOM 1711 C CA . ASN A 1 214 ? -5.700 9.373 18.143 1.00 92.31 214 ASN A CA 1
ATOM 1712 C C . ASN A 1 214 ? -6.729 9.557 17.015 1.00 92.31 214 ASN A C 1
ATOM 1714 O O . ASN A 1 214 ? -7.259 10.648 16.795 1.00 92.31 214 ASN A O 1
ATOM 1718 N N . GLY A 1 215 ? -7.023 8.476 16.294 1.00 95.44 215 GLY A N 1
ATOM 1719 C CA . GLY A 1 215 ? -8.213 8.420 15.457 1.00 95.44 215 GLY A CA 1
ATOM 1720 C C . GLY A 1 215 ? -9.476 8.413 16.306 1.00 95.44 215 GLY A C 1
ATOM 1721 O O . GLY A 1 215 ? -9.435 7.977 17.450 1.00 95.44 215 GLY A O 1
ATOM 1722 N N . HIS A 1 216 ? -10.601 8.842 15.744 1.00 96.56 216 HIS A N 1
ATOM 1723 C CA . HIS A 1 216 ? -11.889 8.823 16.433 1.00 96.56 216 HIS A CA 1
ATOM 1724 C C . HIS A 1 216 ? -12.999 8.318 15.513 1.00 96.56 216 HIS A C 1
ATOM 1726 O O . HIS A 1 216 ? -12.941 8.504 14.296 1.00 96.56 216 HIS A O 1
ATOM 1732 N N . PHE A 1 217 ? -14.011 7.676 16.091 1.00 96.06 217 PHE A N 1
ATOM 1733 C CA . PHE A 1 217 ? -15.258 7.343 15.408 1.00 96.06 217 PHE A CA 1
ATOM 1734 C C . PHE A 1 217 ? -16.401 7.169 16.412 1.00 96.06 217 PHE A C 1
ATOM 1736 O O . PHE A 1 217 ? -16.181 7.068 17.617 1.00 96.06 217 PHE A O 1
ATOM 1743 N N . LYS A 1 218 ? -17.634 7.114 15.904 1.00 95.62 218 LYS A N 1
ATOM 1744 C CA . LYS A 1 218 ? -18.834 6.844 16.697 1.00 95.62 218 LYS A CA 1
ATOM 1745 C C . LYS A 1 218 ? -19.622 5.706 16.068 1.00 95.62 218 LYS A C 1
ATOM 1747 O O . LYS A 1 218 ? -19.863 5.727 14.863 1.00 95.62 218 LYS A O 1
ATOM 1752 N N . THR A 1 219 ? -20.008 4.720 16.867 1.00 94.38 219 THR A N 1
ATOM 1753 C CA . THR A 1 219 ? -20.907 3.649 16.415 1.00 94.38 219 THR A CA 1
ATOM 1754 C C . THR A 1 219 ? -22.318 4.180 16.202 1.00 94.38 219 THR A C 1
ATOM 1756 O O . THR A 1 219 ? -22.733 5.185 16.789 1.00 94.38 219 THR A O 1
ATOM 1759 N N . PHE A 1 220 ? -23.092 3.489 15.370 1.00 91.88 220 PHE A N 1
ATOM 1760 C CA . PHE A 1 220 ? -24.485 3.859 15.166 1.00 91.88 220 PHE A CA 1
ATOM 1761 C C . PHE A 1 220 ? -25.327 3.601 16.415 1.00 91.88 220 PHE A C 1
ATOM 1763 O O . PHE A 1 220 ? -24.978 2.813 17.296 1.00 91.88 220 PHE A O 1
ATOM 1770 N N . LYS A 1 221 ? -26.463 4.288 16.499 1.00 90.44 221 LYS A N 1
ATOM 1771 C CA . LYS A 1 221 ? -27.512 3.928 17.452 1.00 90.44 221 LYS A CA 1
ATOM 1772 C C . LYS A 1 221 ? -28.050 2.553 17.075 1.00 90.44 221 LYS A C 1
ATOM 1774 O O . LYS A 1 221 ? -28.119 2.225 15.894 1.00 90.44 221 LYS A O 1
ATOM 1779 N N . THR A 1 222 ? -28.464 1.768 18.064 1.00 86.19 222 THR A N 1
ATOM 1780 C CA . THR A 1 222 ? -29.268 0.578 17.785 1.00 86.19 222 THR A CA 1
ATOM 1781 C C . THR A 1 222 ? -30.574 1.031 17.138 1.00 86.19 222 THR A C 1
ATOM 1783 O O . THR A 1 222 ? -31.421 1.645 17.787 1.00 86.19 222 THR A O 1
ATOM 1786 N N . GLU A 1 223 ? -30.720 0.763 15.845 1.00 71.81 223 GLU A N 1
ATOM 1787 C CA . GLU A 1 223 ? -31.918 1.083 15.079 1.00 71.81 223 GLU A CA 1
ATOM 1788 C C . GLU A 1 223 ? -32.583 -0.205 14.593 1.00 71.81 223 GLU A C 1
ATOM 1790 O O . GLU A 1 223 ? -31.949 -1.074 14.004 1.00 71.81 223 GLU A O 1
ATOM 1795 N N . ASN A 1 224 ? -33.900 -0.302 14.782 1.00 58.66 224 ASN A N 1
ATOM 1796 C CA . ASN A 1 224 ? -34.741 -1.326 14.148 1.00 58.66 224 ASN A CA 1
ATOM 1797 C C . ASN A 1 224 ? -35.113 -0.950 12.695 1.00 58.66 224 ASN A C 1
ATOM 1799 O O . ASN A 1 224 ? -36.126 -1.422 12.176 1.00 58.66 224 ASN A O 1
ATOM 1803 N N . LYS A 1 225 ? -34.365 -0.045 12.048 1.00 53.62 225 LYS A N 1
ATOM 1804 C CA . LYS A 1 225 ? -34.628 0.433 10.682 1.00 53.62 225 LYS A CA 1
ATOM 1805 C C . LYS A 1 225 ? -33.312 0.597 9.905 1.00 53.62 225 LYS A C 1
ATOM 1807 O O . LYS A 1 225 ? -32.309 0.943 10.518 1.00 53.62 225 LYS A O 1
ATOM 1812 N N . PRO A 1 226 ? -33.293 0.345 8.582 1.00 49.28 226 PRO A N 1
ATOM 1813 C CA . PRO A 1 226 ? -32.091 0.526 7.769 1.00 49.28 226 PRO A CA 1
ATOM 1814 C C . PRO A 1 226 ? -31.663 1.997 7.707 1.00 49.28 226 PRO A C 1
ATOM 1816 O O . PRO A 1 226 ? -32.508 2.874 7.525 1.00 49.28 226 PRO A O 1
ATOM 1819 N N . LEU A 1 227 ? -30.354 2.256 7.780 1.00 55.81 227 LEU A N 1
ATOM 1820 C CA . LEU A 1 227 ? -29.792 3.577 7.498 1.00 55.81 227 LEU A CA 1
ATOM 1821 C C . LEU A 1 227 ? -29.979 3.931 6.019 1.00 55.81 227 LEU A C 1
ATOM 1823 O O . LEU A 1 227 ? -29.526 3.205 5.133 1.00 55.81 227 LEU A O 1
ATOM 1827 N N . THR A 1 228 ? -30.585 5.085 5.750 1.00 49.59 228 THR A N 1
ATOM 1828 C CA . THR A 1 228 ? -30.618 5.663 4.404 1.00 49.59 228 THR A CA 1
ATOM 1829 C C . THR A 1 228 ? -29.328 6.435 4.161 1.00 49.59 228 THR A C 1
ATOM 1831 O O . THR A 1 228 ? -29.170 7.564 4.629 1.00 49.59 228 THR A O 1
ATOM 1834 N N . LEU A 1 229 ? -28.405 5.842 3.406 1.00 50.44 229 LEU A N 1
ATOM 1835 C CA . LEU A 1 229 ? -27.291 6.579 2.819 1.00 50.44 229 LEU A CA 1
ATOM 1836 C C . LEU A 1 229 ? -27.818 7.355 1.610 1.00 50.44 229 LEU A C 1
ATOM 1838 O O . LEU A 1 229 ? -28.391 6.768 0.695 1.00 50.44 229 LEU A O 1
ATOM 1842 N N . LYS A 1 230 ? -27.638 8.676 1.604 1.00 37.53 230 LYS A N 1
ATOM 1843 C CA . LYS A 1 230 ? -27.853 9.477 0.398 1.00 37.53 230 LYS A CA 1
ATOM 1844 C C . LYS A 1 230 ? -26.570 9.421 -0.423 1.00 37.53 230 LYS A C 1
ATOM 1846 O O . LYS A 1 230 ? -25.568 9.995 -0.013 1.00 37.53 230 LYS A O 1
ATOM 1851 N N . SER A 1 231 ? -26.585 8.711 -1.545 1.00 43.78 231 SER A N 1
ATOM 1852 C CA . SER A 1 231 ? -25.557 8.867 -2.574 1.00 43.78 231 SER A CA 1
ATOM 1853 C C . SER A 1 231 ? -25.854 10.137 -3.373 1.00 43.78 231 SER A C 1
ATOM 1855 O O . SER A 1 231 ? -26.941 10.260 -3.937 1.00 43.78 231 SER A O 1
ATOM 1857 N N . GLU A 1 232 ? -24.911 11.074 -3.440 1.00 47.53 232 GLU A N 1
ATOM 1858 C CA . GLU A 1 232 ? -24.978 12.250 -4.322 1.00 47.53 232 GLU A CA 1
ATOM 1859 C C . GLU A 1 232 ? -24.670 11.874 -5.784 1.00 47.53 232 GLU A C 1
ATOM 1861 O O . GLU A 1 232 ? -23.739 12.401 -6.376 1.00 47.53 232 GLU A O 1
ATOM 1866 N N . ASP A 1 233 ? -25.444 10.960 -6.377 1.00 44.16 233 ASP A N 1
ATOM 1867 C CA . ASP A 1 233 ? -25.327 10.612 -7.809 1.00 44.16 233 ASP A CA 1
ATOM 1868 C C . ASP A 1 233 ? -26.660 10.717 -8.576 1.00 44.16 233 ASP A C 1
ATOM 1870 O O . ASP A 1 233 ? -26.747 10.382 -9.757 1.00 44.16 233 ASP A O 1
ATOM 1874 N N . GLU A 1 234 ? -27.716 11.249 -7.959 1.00 40.09 234 GLU A N 1
ATOM 1875 C CA . GLU A 1 234 ? -29.029 11.386 -8.601 1.00 40.09 234 GLU A CA 1
ATOM 1876 C C . GLU A 1 234 ? -29.204 12.755 -9.289 1.00 40.09 234 GLU A C 1
ATOM 1878 O O . GLU A 1 234 ? -30.146 13.488 -9.011 1.00 40.09 234 GLU A O 1
ATOM 1883 N N . GLN A 1 235 ? -28.276 13.134 -10.178 1.00 35.53 235 GLN A N 1
ATOM 1884 C CA . GLN A 1 235 ? -28.475 14.250 -11.123 1.00 35.53 235 GLN A CA 1
ATOM 1885 C C . GLN A 1 235 ? -27.717 14.078 -12.454 1.00 35.53 235 GLN A C 1
ATOM 1887 O O . GLN A 1 235 ? -27.165 15.037 -12.981 1.00 35.53 235 GLN A O 1
ATOM 1892 N N . ILE A 1 236 ? -27.716 12.891 -13.070 1.00 39.47 236 ILE A N 1
ATOM 1893 C CA . ILE A 1 236 ? -27.513 12.802 -14.531 1.00 39.47 236 ILE A CA 1
ATOM 1894 C C . ILE A 1 236 ? -28.466 11.755 -15.109 1.00 39.47 236 ILE A C 1
ATOM 1896 O O . ILE A 1 236 ? -28.128 10.584 -15.266 1.00 39.47 236 ILE A O 1
ATOM 1900 N N . ASP A 1 237 ? -29.666 12.211 -15.453 1.00 36.19 237 ASP A N 1
ATOM 1901 C CA . ASP A 1 237 ? -30.650 11.450 -16.214 1.00 36.19 237 ASP A CA 1
ATOM 1902 C C . ASP A 1 237 ? -30.152 11.329 -17.671 1.00 36.19 237 ASP A C 1
ATOM 1904 O O . ASP A 1 237 ? -30.300 12.241 -18.487 1.00 36.19 237 ASP A O 1
ATOM 1908 N N . ASN A 1 238 ? -29.445 10.239 -17.990 1.00 38.09 238 ASN A N 1
ATOM 1909 C CA . ASN A 1 238 ? -29.058 9.894 -19.361 1.00 38.09 238 ASN A CA 1
ATOM 1910 C C . ASN A 1 238 ? -29.700 8.549 -19.745 1.00 38.09 238 ASN A C 1
ATOM 1912 O O . ASN A 1 238 ? -29.203 7.500 -19.325 1.00 38.09 238 ASN A O 1
ATOM 1916 N N . PRO A 1 239 ? -30.759 8.544 -20.574 1.00 34.34 239 PRO A N 1
ATOM 1917 C CA . PRO A 1 239 ? -31.604 7.371 -20.804 1.00 34.34 239 PRO A CA 1
ATOM 1918 C C . PRO A 1 239 ? -30.983 6.277 -21.698 1.00 34.34 239 PRO A C 1
ATOM 1920 O O . PRO A 1 239 ? -31.706 5.419 -22.189 1.00 34.34 239 PRO A O 1
ATOM 1923 N N . ASN A 1 240 ? -29.662 6.263 -21.926 1.00 37.94 240 ASN A N 1
ATOM 1924 C CA . ASN A 1 240 ? -29.023 5.353 -22.891 1.00 37.94 240 ASN A CA 1
ATOM 1925 C C . ASN A 1 240 ? -27.842 4.516 -22.368 1.00 37.94 240 ASN A C 1
ATOM 1927 O O . ASN A 1 240 ? -27.054 4.002 -23.164 1.00 37.94 240 ASN A O 1
ATOM 1931 N N . ARG A 1 241 ? -27.699 4.304 -21.054 1.00 34.38 241 ARG A N 1
ATOM 1932 C CA . ARG A 1 241 ? -26.706 3.338 -20.541 1.00 34.38 241 ARG A CA 1
ATOM 1933 C C . ARG A 1 241 ? -27.340 2.012 -20.152 1.00 34.38 241 ARG A C 1
ATOM 1935 O O . ARG A 1 241 ? -27.643 1.754 -18.995 1.00 34.38 241 ARG A O 1
ATOM 1942 N N . ASN A 1 242 ? -27.447 1.140 -21.148 1.00 36.22 242 ASN A N 1
ATOM 1943 C CA . ASN A 1 242 ? -27.567 -0.295 -20.942 1.00 36.22 242 ASN A CA 1
ATOM 1944 C C . ASN A 1 242 ? -26.170 -0.829 -20.569 1.00 36.22 242 ASN A C 1
ATOM 1946 O O . ASN A 1 242 ? -25.330 -1.049 -21.440 1.00 36.22 242 ASN A O 1
ATOM 1950 N N . VAL A 1 243 ? -25.886 -0.970 -19.275 1.00 39.22 243 VAL A N 1
ATOM 1951 C CA . VAL A 1 243 ? -24.685 -1.663 -18.785 1.00 39.22 243 VAL A CA 1
ATOM 1952 C C . VAL A 1 243 ? -25.139 -2.768 -17.849 1.00 39.22 243 VAL A C 1
ATOM 1954 O O . VAL A 1 243 ? -25.578 -2.520 -16.731 1.00 39.22 243 VAL A O 1
ATOM 1957 N N . GLY A 1 244 ? -25.070 -3.999 -18.354 1.00 28.33 244 GLY A N 1
ATOM 1958 C CA . GLY A 1 244 ? -25.291 -5.202 -17.571 1.00 28.33 244 GLY A CA 1
ATOM 1959 C C . GLY A 1 244 ? -24.269 -5.286 -16.443 1.00 28.33 244 GLY A C 1
ATOM 1960 O O . GLY A 1 244 ? -23.063 -5.355 -16.684 1.00 28.33 244 GLY A O 1
ATOM 1961 N N . CYS A 1 245 ? -24.766 -5.287 -15.211 1.00 28.48 245 CYS A N 1
ATOM 1962 C CA . CYS A 1 245 ? -24.002 -5.646 -14.029 1.00 28.48 245 CYS A CA 1
ATOM 1963 C C . CYS A 1 245 ? -23.627 -7.131 -14.109 1.00 28.48 245 CYS A C 1
ATOM 1965 O O . CYS A 1 245 ? -24.412 -7.991 -13.719 1.00 28.48 245 CYS A O 1
ATOM 1967 N N . ASN A 1 246 ? -22.425 -7.433 -14.598 1.00 31.55 246 ASN A N 1
ATOM 1968 C CA . ASN A 1 246 ? -21.767 -8.700 -14.300 1.00 31.55 246 ASN A CA 1
ATOM 1969 C C . ASN A 1 246 ? -20.904 -8.512 -13.051 1.00 31.55 246 ASN A C 1
ATOM 1971 O O . ASN A 1 246 ? -20.173 -7.531 -12.920 1.00 31.55 246 ASN A O 1
ATOM 1975 N N . GLY A 1 247 ? -21.100 -9.425 -12.102 1.00 31.09 247 GLY A N 1
ATOM 1976 C CA . GLY A 1 247 ? -20.833 -9.225 -10.688 1.00 31.09 247 GLY A CA 1
ATOM 1977 C C . GLY A 1 247 ? -19.372 -8.968 -10.337 1.00 31.09 247 GLY A C 1
ATOM 1978 O O . GLY A 1 247 ? -18.473 -9.705 -10.734 1.00 31.09 247 GLY A O 1
ATOM 1979 N N . CYS A 1 248 ? -19.172 -7.958 -9.494 1.00 25.44 248 CYS A N 1
ATOM 1980 C CA . CYS A 1 248 ? -17.961 -7.787 -8.710 1.00 25.44 248 CYS A CA 1
ATOM 1981 C C . CYS A 1 248 ? -18.264 -8.325 -7.305 1.00 25.44 248 CYS A C 1
ATOM 1983 O O . CYS A 1 248 ? -19.069 -7.757 -6.565 1.00 25.44 248 CYS A O 1
ATOM 1985 N N . TYR A 1 249 ? -17.694 -9.483 -6.979 1.00 29.70 249 TYR A N 1
ATOM 1986 C CA . TYR A 1 249 ? -17.899 -10.179 -5.711 1.00 29.70 249 TYR A CA 1
ATOM 1987 C C . TYR A 1 249 ? -17.138 -9.430 -4.602 1.00 29.70 249 TYR A C 1
ATOM 1989 O O . TYR A 1 249 ? -15.986 -9.733 -4.303 1.00 29.70 249 TYR A O 1
ATOM 1997 N N . LEU A 1 250 ? -17.770 -8.427 -3.990 1.00 32.34 250 LEU A N 1
ATOM 1998 C CA . LEU A 1 250 ? -17.354 -7.924 -2.681 1.00 32.34 250 LEU A CA 1
ATOM 1999 C C . LEU A 1 250 ? -17.606 -9.050 -1.673 1.00 32.34 250 LEU A C 1
ATOM 2001 O O . LEU A 1 250 ? -18.752 -9.334 -1.323 1.00 32.34 250 LEU A O 1
ATOM 2005 N N . ARG A 1 251 ? -16.540 -9.719 -1.213 1.00 32.06 251 ARG A N 1
ATOM 2006 C CA . ARG A 1 251 ? -16.609 -10.532 0.008 1.00 32.06 251 ARG A CA 1
ATOM 2007 C C . ARG A 1 251 ? -16.911 -9.582 1.163 1.00 32.06 251 ARG A C 1
ATOM 2009 O O . ARG A 1 251 ? -16.013 -8.976 1.736 1.00 32.06 251 ARG A O 1
ATOM 2016 N N . LEU A 1 252 ? -18.197 -9.443 1.467 1.00 36.94 252 LEU A N 1
ATOM 2017 C CA . LEU A 1 252 ? -18.673 -8.949 2.749 1.00 36.94 252 LEU A CA 1
ATOM 2018 C C . LEU A 1 252 ? -17.992 -9.781 3.838 1.00 36.94 252 LEU A C 1
ATOM 2020 O O . LEU A 1 252 ? -17.918 -11.006 3.714 1.00 36.94 252 LEU A O 1
ATOM 2024 N N . CYS A 1 253 ? -17.461 -9.112 4.861 1.00 33.56 253 CYS A N 1
ATOM 2025 C CA . CYS A 1 253 ? -16.877 -9.734 6.042 1.00 33.56 253 CYS A CA 1
ATOM 2026 C C . CYS A 1 253 ? -17.948 -10.568 6.760 1.00 33.56 253 CYS A C 1
ATOM 2028 O O . CYS A 1 253 ? -18.589 -10.098 7.689 1.00 33.56 253 CYS A O 1
ATOM 2030 N N . ASN A 1 254 ? -18.154 -11.793 6.293 1.00 31.09 254 ASN A N 1
ATOM 2031 C CA . ASN A 1 254 ? -18.956 -12.820 6.928 1.00 31.09 254 ASN A CA 1
ATOM 2032 C C . ASN A 1 254 ? -18.051 -14.038 7.073 1.00 31.09 254 ASN A C 1
ATOM 2034 O O . ASN A 1 254 ? -17.971 -14.877 6.175 1.00 31.09 254 ASN A O 1
ATOM 2038 N N . HIS A 1 255 ? -17.366 -14.125 8.207 1.00 29.92 255 HIS A N 1
ATOM 2039 C CA . HIS A 1 255 ? -16.942 -15.407 8.738 1.00 29.92 255 HIS A CA 1
ATOM 2040 C C . HIS A 1 255 ? -17.550 -15.558 10.131 1.00 29.92 255 HIS A C 1
ATOM 2042 O O . HIS A 1 255 ? -17.437 -14.668 10.969 1.00 29.92 255 HIS A O 1
ATOM 2048 N N . THR A 1 256 ? -18.298 -16.654 10.242 1.00 32.72 256 THR A N 1
ATOM 2049 C CA . THR A 1 256 ? -18.951 -17.254 11.412 1.00 32.72 256 THR A CA 1
ATOM 2050 C C . THR A 1 256 ? -18.079 -17.306 12.649 1.00 32.72 256 THR A C 1
ATOM 2052 O O . THR A 1 256 ? -16.884 -17.637 12.475 1.00 32.72 256 THR A O 1
#

Foldseek 3Di:
DPVVVVVVVVVVVVVVVVVVVVVVVVVVVVVVVVVVVVLLVVLLVCLVVVVLVVSLVSLVVVCVVVPLPLSSLQSQLLSCQQVLNQVRNVVSLVSSVVSPDQPLCLLLPPCNSSVSNVVDPVNVVVCVVRDDQWDDDQDWDPFAQFKIKTKTAGSAWWKKKKWKAFPPVRDIDIWIFIQHVVNSRMTITMRGRHHGQTKIFMWMDINNHTDGGTDIDTGHHPDPDDDDDDDPPPPDPDPPDPDDDDDDDDPDPDDD